Protein AF-A0A348XDG5-F1 (afdb_monomer_lite)

pLDDT: mean 75.63, std 16.65, range [28.52, 92.94]

Sequence (273 aa):
MKSRLNWQFLILSALAVLFVSCSKPAPQQQARMEKVEEFRNGLNVDQVKQLASSRVEAKMKVGPQFDEDARAAELIYDRYRLKMEDFPKAPKELEQLKDEFRAFLDLETEAKFPTAKLEDFRRKAVTAYPLFEVGSQITVKTRRGSVTGIVRAVEFDRIKVDAQLILFRDMLSPTDQDFDEQFIERRRQHFLDRQFNTPRSQFRSDLMARRVGGAFAKDFFVRVNNRWIRADRLQETIFKAELAKMRHKFDAEMRGKYRAEVTAQLREEGFID

Secondary structure (DSSP, 8-state):
-----------------------PPPHHHHHHHHHHHHHHTT--HHHHHHHHHHHHHHHHHHS----HHHHHHHHHHHHH---GGGS-SSPPPHHHHHHHHHHHHHHHHHHHS-GGGHHHHHHHHHHHS-SS-TT-EEEEEETTEEEEEEEEEE-SSEEEETTEEEEGGGB----TTS--HHHHHHHHHHHHIIIIIHHHHHHHHHHHHHHHHHHHTTTTEEEETTEEEEGGGHIIIIIHHHHHHHHHHHHHHHHHHHHHHHHHHHHHTTS--

Structure (mmCIF, N/CA/C/O backbone):
data_AF-A0A348XDG5-F1
#
_entry.id   AF-A0A348XDG5-F1
#
loop_
_atom_site.group_PDB
_atom_site.id
_atom_site.type_symbol
_atom_site.label_atom_id
_atom_site.label_alt_id
_atom_site.label_comp_id
_atom_site.label_asym_id
_atom_site.label_entity_id
_atom_site.label_seq_id
_atom_site.pdbx_PDB_ins_code
_atom_site.Cartn_x
_atom_site.Cartn_y
_atom_site.Cartn_z
_atom_site.occupancy
_atom_site.B_iso_or_equiv
_atom_site.auth_seq_id
_atom_site.auth_comp_id
_atom_site.auth_asym_id
_atom_site.auth_atom_id
_atom_site.pdbx_PDB_model_num
ATOM 1 N N . MET A 1 1 ? 32.116 67.012 -55.835 1.00 36.94 1 MET A N 1
ATOM 2 C CA . MET A 1 1 ? 33.349 67.072 -55.020 1.00 36.94 1 MET A CA 1
ATOM 3 C C . MET A 1 1 ? 34.053 65.725 -55.094 1.00 36.94 1 MET A C 1
ATOM 5 O O . MET A 1 1 ? 33.429 64.740 -54.744 1.00 36.94 1 MET A O 1
ATOM 9 N N . LYS A 1 2 ? 35.315 65.752 -55.563 1.00 39.97 2 LYS A N 1
ATOM 10 C CA . LYS A 1 2 ? 36.422 64.774 -55.413 1.00 39.97 2 LYS A CA 1
ATOM 11 C C . LYS A 1 2 ? 36.168 63.335 -55.931 1.00 39.97 2 LYS A C 1
ATOM 13 O O . LYS A 1 2 ? 35.422 62.596 -55.315 1.00 39.97 2 LYS A O 1
ATOM 18 N N . SER A 1 3 ? 36.631 62.936 -57.132 1.00 36.66 3 SER A N 1
ATOM 19 C CA . SER A 1 3 ? 38.032 62.657 -57.577 1.00 36.66 3 SER A CA 1
ATOM 20 C C . SER A 1 3 ? 38.626 61.433 -56.859 1.00 36.66 3 SER A C 1
ATOM 22 O O . SER A 1 3 ? 38.581 61.438 -55.638 1.00 36.66 3 SER A O 1
ATOM 24 N N . ARG A 1 4 ? 39.272 60.409 -57.432 1.00 37.62 4 ARG A N 1
ATOM 25 C CA . ARG A 1 4 ? 39.882 60.042 -58.735 1.00 37.62 4 ARG A CA 1
ATOM 26 C C . ARG A 1 4 ? 40.112 58.513 -58.625 1.00 37.62 4 ARG A C 1
ATOM 28 O O . ARG A 1 4 ? 40.410 58.047 -57.535 1.00 37.62 4 ARG A O 1
ATOM 35 N N . LEU A 1 5 ? 39.793 57.672 -59.604 1.00 36.66 5 LEU A N 1
ATOM 36 C CA . LEU A 1 5 ? 40.569 57.332 -60.807 1.00 36.66 5 LEU A CA 1
ATOM 37 C C . LEU A 1 5 ? 42.048 56.942 -60.581 1.00 36.66 5 LEU A C 1
ATOM 39 O O . LEU A 1 5 ? 42.889 57.819 -60.423 1.00 36.66 5 LEU A O 1
ATOM 43 N N . ASN A 1 6 ? 42.287 55.633 -60.745 1.00 38.78 6 ASN A N 1
ATOM 44 C CA . ASN A 1 6 ? 43.313 54.974 -61.569 1.00 38.78 6 ASN A CA 1
ATOM 45 C C . ASN A 1 6 ? 44.818 55.129 -61.284 1.00 38.78 6 ASN A C 1
ATOM 47 O O . ASN A 1 6 ? 45.287 56.138 -60.771 1.00 38.78 6 ASN A O 1
ATOM 51 N N . TRP A 1 7 ? 45.520 54.141 -61.870 1.00 28.52 7 TRP A N 1
ATOM 52 C CA . TRP A 1 7 ? 46.956 54.024 -62.169 1.00 28.52 7 TRP A CA 1
ATOM 53 C C . TRP A 1 7 ? 47.727 53.357 -61.013 1.00 28.52 7 TRP A C 1
ATOM 55 O O . TRP A 1 7 ? 47.762 53.896 -59.921 1.00 28.52 7 TRP A O 1
ATOM 65 N N . GLN A 1 8 ? 48.357 52.181 -61.131 1.00 38.47 8 GLN A N 1
ATOM 66 C CA . GLN A 1 8 ? 48.946 51.441 -62.263 1.00 38.47 8 GLN A CA 1
ATOM 67 C C . GLN A 1 8 ? 48.976 49.945 -61.853 1.00 38.47 8 GLN A C 1
ATOM 69 O O . GLN A 1 8 ? 49.336 49.639 -60.724 1.00 38.47 8 GLN A O 1
ATOM 74 N N . PHE A 1 9 ? 48.435 48.976 -62.596 1.00 36.62 9 PHE A N 1
ATOM 75 C CA . PHE A 1 9 ? 49.003 48.366 -63.807 1.00 36.62 9 PHE A CA 1
ATOM 76 C C . PHE A 1 9 ? 50.507 48.101 -63.738 1.00 36.62 9 PHE A C 1
ATOM 78 O O . PHE A 1 9 ? 51.293 49.020 -63.920 1.00 36.62 9 PHE A O 1
ATOM 85 N N . LEU A 1 10 ? 50.852 46.828 -63.537 1.00 36.12 10 LEU A N 1
ATOM 86 C CA . LEU A 1 10 ? 52.043 46.089 -63.989 1.00 36.12 10 LEU A CA 1
ATOM 87 C C . LEU A 1 10 ? 51.979 44.784 -63.176 1.00 36.12 10 LEU A C 1
ATOM 89 O O . LEU A 1 10 ? 52.052 44.826 -61.959 1.00 36.12 10 LEU A O 1
ATOM 93 N N . ILE A 1 11 ? 51.743 43.593 -63.718 1.00 39.12 11 ILE A N 1
ATOM 94 C CA . ILE A 1 11 ? 52.347 42.948 -64.887 1.00 39.12 11 ILE A CA 1
ATOM 95 C C . ILE A 1 11 ? 51.316 41.894 -65.346 1.00 39.12 11 ILE A C 1
ATOM 97 O O . ILE A 1 11 ? 50.892 41.050 -64.564 1.00 39.12 11 ILE A O 1
ATOM 101 N N . LEU A 1 12 ? 50.691 42.086 -66.508 1.00 32.56 12 LEU A N 1
ATOM 102 C CA . LEU A 1 12 ? 51.068 41.414 -67.758 1.00 32.56 12 LEU A CA 1
ATOM 103 C C . LEU A 1 12 ? 50.889 39.889 -67.715 1.00 32.56 12 LEU A C 1
ATOM 105 O O . LEU A 1 12 ? 51.773 39.113 -67.372 1.00 32.56 12 LEU A O 1
ATOM 109 N N . SER A 1 13 ? 49.711 39.502 -68.189 1.00 34.47 13 SER A N 1
ATOM 110 C CA . SER A 1 13 ? 49.519 38.408 -69.132 1.00 34.47 13 SER A CA 1
ATOM 111 C C . SER A 1 13 ? 50.644 38.285 -70.175 1.00 34.47 13 SER A C 1
ATOM 113 O O . SER A 1 13 ? 50.864 39.209 -70.956 1.00 34.47 13 SER A O 1
ATOM 115 N N . ALA A 1 14 ? 51.253 37.104 -70.249 1.00 32.09 14 ALA A N 1
ATOM 116 C CA . ALA A 1 14 ? 51.825 36.481 -71.449 1.00 32.09 14 ALA A CA 1
ATOM 117 C C . ALA A 1 14 ? 51.878 34.970 -71.133 1.00 32.09 14 ALA A C 1
ATOM 119 O O . ALA A 1 14 ? 52.595 34.560 -70.233 1.00 32.09 14 ALA A O 1
ATOM 120 N N . LEU A 1 15 ? 50.945 34.125 -71.572 1.00 35.19 15 LEU A N 1
ATOM 121 C CA . LEU A 1 15 ? 50.771 33.598 -72.929 1.00 35.19 15 LEU A CA 1
ATOM 122 C C . LEU A 1 15 ? 52.052 32.944 -73.479 1.00 35.19 15 LEU A C 1
ATOM 124 O O . LEU A 1 15 ? 52.769 33.556 -74.257 1.00 35.19 15 LEU A O 1
ATOM 128 N N . ALA A 1 16 ? 52.305 31.697 -73.067 1.00 31.09 16 ALA A N 1
ATOM 129 C CA . ALA A 1 16 ? 52.914 30.623 -73.868 1.00 31.09 16 ALA A CA 1
ATOM 130 C C . ALA A 1 16 ? 52.878 29.316 -73.038 1.00 31.09 16 ALA A C 1
ATOM 132 O O . ALA A 1 16 ? 53.454 29.262 -71.962 1.00 31.09 16 ALA A O 1
ATOM 133 N N . VAL A 1 17 ? 52.010 28.354 -73.375 1.00 34.88 17 VAL A N 1
ATOM 134 C CA . VAL A 1 17 ? 52.338 27.132 -74.147 1.00 34.88 17 VAL A CA 1
ATOM 135 C C . VAL A 1 17 ? 52.863 25.987 -73.257 1.00 34.88 17 VAL A C 1
ATOM 137 O O . VAL A 1 17 ? 53.808 26.162 -72.503 1.00 34.88 17 VAL A O 1
ATOM 140 N N . LEU A 1 18 ? 52.248 24.807 -73.445 1.00 32.62 18 LEU A N 1
ATOM 141 C CA . LEU A 1 18 ? 52.559 23.474 -72.891 1.00 32.62 18 LEU A CA 1
ATOM 142 C C . LEU A 1 18 ? 52.124 23.218 -71.438 1.00 32.62 18 LEU A C 1
ATOM 144 O O . LEU A 1 18 ? 52.806 23.586 -70.496 1.00 32.62 18 LEU A O 1
ATOM 148 N N . PHE A 1 19 ? 51.010 22.505 -71.257 1.00 32.53 19 PHE A N 1
ATOM 149 C CA . PHE A 1 19 ? 51.038 21.098 -70.829 1.00 32.53 19 PHE A CA 1
ATOM 150 C C . PHE A 1 19 ? 49.602 20.561 -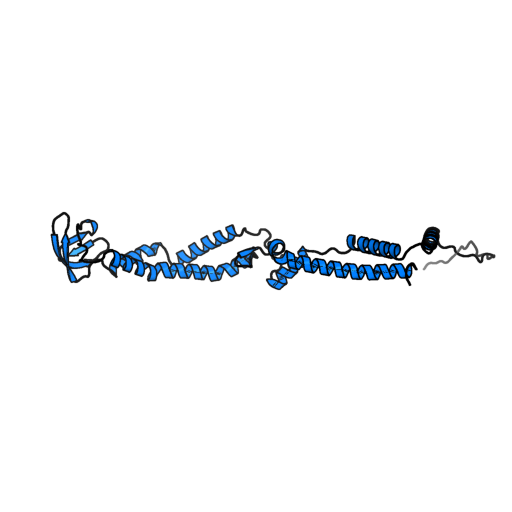70.734 1.00 32.53 19 PHE A C 1
ATOM 152 O O . PHE A 1 19 ? 48.860 20.824 -69.792 1.00 32.53 19 PHE A O 1
ATOM 159 N N . VAL A 1 20 ? 49.232 19.736 -71.715 1.00 46.47 20 VAL A N 1
ATOM 160 C CA . VAL A 1 20 ? 48.376 18.581 -71.447 1.00 46.47 20 VAL A CA 1
ATOM 161 C C . VAL A 1 20 ? 49.156 17.715 -70.462 1.00 46.47 20 VAL A C 1
ATOM 163 O O . VAL A 1 20 ? 50.183 17.144 -70.820 1.00 46.47 20 VAL A O 1
ATOM 166 N N . SER A 1 21 ? 48.723 17.646 -69.210 1.00 30.70 21 SER A N 1
ATOM 167 C CA . SER A 1 21 ? 49.098 16.545 -68.325 1.00 30.70 21 SER A CA 1
ATOM 168 C C . SER A 1 21 ? 48.167 16.476 -67.133 1.00 30.70 21 SER A C 1
ATOM 170 O O . SER A 1 21 ? 48.162 17.356 -66.279 1.00 30.70 21 SER A O 1
ATOM 172 N N . CYS A 1 22 ? 47.395 15.392 -67.114 1.00 39.81 22 CYS A N 1
ATOM 173 C CA . CYS A 1 22 ? 47.059 14.595 -65.943 1.00 39.81 22 CYS A CA 1
ATOM 174 C C . CYS A 1 22 ? 47.335 15.281 -64.597 1.00 39.81 22 CYS A C 1
ATOM 176 O O . CYS A 1 22 ? 48.416 15.126 -64.023 1.00 39.81 22 CYS A O 1
ATOM 178 N N . SER A 1 23 ? 46.337 15.982 -64.055 1.00 40.31 23 SER A N 1
ATOM 179 C CA . SER A 1 23 ? 46.314 16.315 -62.633 1.00 40.31 23 SER A CA 1
ATOM 180 C C . SER A 1 23 ? 46.144 15.010 -61.853 1.00 40.31 23 SER A C 1
ATOM 182 O O . SER A 1 23 ? 45.030 14.529 -61.641 1.00 40.31 23 SER A O 1
ATOM 184 N N . LYS A 1 24 ? 47.281 14.400 -61.506 1.00 47.66 24 LYS A N 1
ATOM 185 C CA . LYS A 1 24 ? 47.380 13.260 -60.595 1.00 47.66 24 LYS A CA 1
ATOM 186 C C . LYS A 1 24 ? 46.579 13.577 -59.321 1.00 47.66 24 LYS A C 1
ATOM 188 O O . LYS A 1 24 ? 46.770 14.665 -58.772 1.00 47.66 24 LYS A O 1
ATOM 193 N N . PRO A 1 25 ? 45.698 12.677 -58.846 1.00 41.78 25 PRO A N 1
ATOM 194 C CA . PRO A 1 25 ? 45.054 12.851 -57.552 1.00 41.78 25 PRO A CA 1
ATOM 195 C C . PRO A 1 25 ? 46.109 13.035 -56.457 1.00 41.78 25 PRO A C 1
ATOM 197 O O . PRO A 1 25 ? 47.205 12.482 -56.543 1.00 41.78 25 PRO A O 1
ATOM 200 N N . ALA A 1 26 ? 45.786 13.836 -55.440 1.00 41.00 26 ALA A N 1
ATOM 201 C CA . ALA A 1 26 ? 46.676 14.134 -54.322 1.00 41.00 26 ALA A CA 1
ATOM 202 C C . ALA A 1 26 ? 47.298 12.842 -53.741 1.00 41.00 26 ALA A C 1
ATOM 204 O O . ALA A 1 26 ? 46.620 11.813 -53.704 1.00 41.00 26 ALA A O 1
ATOM 205 N N . PRO A 1 27 ? 48.542 12.862 -53.226 1.00 52.19 27 PRO A N 1
ATOM 206 C CA . PRO A 1 27 ? 49.251 11.655 -52.779 1.00 52.19 27 PRO A CA 1
ATOM 207 C C . PRO A 1 27 ? 48.500 10.846 -51.701 1.00 52.19 27 PRO A C 1
ATOM 209 O O . PRO A 1 27 ? 48.674 9.636 -51.614 1.00 52.19 27 PRO A O 1
ATOM 212 N N . GLN A 1 28 ? 47.589 11.464 -50.935 1.00 51.94 28 GLN A N 1
ATOM 213 C CA . GLN A 1 28 ? 46.677 10.753 -50.021 1.00 51.94 28 GLN A CA 1
ATOM 214 C C . GLN A 1 28 ? 45.525 10.005 -50.717 1.00 51.94 28 GLN A C 1
ATOM 216 O O . GLN A 1 28 ? 45.043 9.010 -50.182 1.00 51.94 28 GLN A O 1
ATOM 221 N N . GLN A 1 29 ? 45.066 10.463 -51.883 1.00 48.56 29 GLN A N 1
ATOM 222 C CA . GLN A 1 29 ? 44.065 9.775 -52.703 1.00 48.56 29 GLN A CA 1
ATOM 223 C C . GLN A 1 29 ? 44.706 8.686 -53.570 1.00 48.56 29 GLN A C 1
ATOM 225 O O . GLN A 1 29 ? 44.132 7.611 -53.676 1.00 48.56 29 GLN A O 1
ATOM 230 N N . GLN A 1 30 ? 45.912 8.903 -54.107 1.00 46.00 30 GLN A N 1
ATOM 231 C CA . GLN A 1 30 ? 46.653 7.860 -54.835 1.00 46.00 30 GLN A CA 1
ATOM 232 C C . GLN A 1 30 ? 47.100 6.713 -53.921 1.00 46.00 30 GLN A C 1
ATOM 234 O O . GLN A 1 30 ? 46.852 5.564 -54.255 1.00 46.00 30 GLN A O 1
ATOM 239 N N . ALA A 1 31 ? 47.606 6.998 -52.715 1.00 50.81 31 ALA A N 1
ATOM 240 C CA . ALA A 1 31 ? 47.932 5.954 -51.737 1.00 50.81 31 ALA A CA 1
ATOM 241 C C . ALA A 1 31 ? 46.690 5.217 -51.187 1.00 50.81 31 ALA A C 1
ATOM 243 O O . ALA A 1 31 ? 46.793 4.083 -50.719 1.00 50.81 31 ALA A O 1
ATOM 244 N N . ARG A 1 32 ? 45.507 5.852 -51.221 1.00 50.47 32 ARG A N 1
ATOM 245 C CA . ARG A 1 32 ? 44.223 5.183 -50.950 1.00 50.47 32 ARG A CA 1
ATOM 246 C C . ARG A 1 32 ? 43.814 4.280 -52.111 1.00 50.47 32 ARG A C 1
ATOM 248 O O . ARG A 1 32 ? 43.391 3.167 -51.851 1.00 50.47 32 ARG A O 1
ATOM 255 N N . MET A 1 33 ? 43.974 4.732 -53.353 1.00 49.25 33 MET A N 1
ATOM 256 C CA . MET A 1 33 ? 43.643 3.964 -54.559 1.00 49.25 33 MET A CA 1
ATOM 257 C C . MET A 1 33 ? 44.585 2.763 -54.763 1.00 49.25 33 MET A C 1
ATOM 259 O O . MET A 1 33 ? 44.100 1.675 -55.037 1.00 49.25 33 MET A O 1
ATOM 263 N N . GLU A 1 34 ? 45.896 2.905 -54.532 1.00 47.09 34 GLU A N 1
ATOM 264 C CA . GLU A 1 34 ? 46.863 1.790 -54.616 1.00 47.09 34 GLU A CA 1
ATOM 265 C C . GLU A 1 34 ? 46.622 0.728 -53.532 1.00 47.09 34 GLU A C 1
ATOM 267 O O . GLU A 1 34 ? 46.630 -0.465 -53.824 1.00 47.09 34 GLU A O 1
ATOM 272 N N . LYS A 1 35 ? 46.296 1.135 -52.294 1.00 51.28 35 LYS A N 1
ATOM 273 C CA . LYS A 1 35 ? 45.863 0.183 -51.252 1.00 51.28 35 LYS A CA 1
ATOM 274 C C . LYS A 1 35 ? 44.535 -0.501 -51.586 1.00 51.28 35 LYS A C 1
ATOM 276 O O . LYS A 1 35 ? 44.308 -1.620 -51.142 1.00 51.28 35 LYS A O 1
ATOM 281 N N . VAL A 1 36 ? 43.653 0.162 -52.333 1.00 50.31 36 VAL A N 1
ATOM 282 C CA . VAL A 1 36 ? 42.372 -0.401 -52.789 1.00 50.31 36 VAL A CA 1
ATOM 283 C C . VAL A 1 36 ? 42.590 -1.407 -53.926 1.00 50.31 36 VAL A C 1
ATOM 285 O O . VAL A 1 36 ? 41.947 -2.453 -53.924 1.00 50.31 36 VAL A O 1
ATOM 288 N N . GLU A 1 37 ? 43.535 -1.167 -54.839 1.00 45.53 37 GLU A N 1
ATOM 289 C CA . GLU A 1 37 ? 43.877 -2.107 -55.917 1.00 45.53 37 GLU A CA 1
ATOM 290 C C . GLU A 1 37 ? 44.632 -3.354 -55.421 1.00 45.53 37 GLU A C 1
ATOM 292 O O . GLU A 1 37 ? 44.336 -4.455 -55.887 1.00 45.53 37 GLU A O 1
ATOM 297 N N . GLU A 1 38 ? 45.511 -3.240 -54.416 1.00 48.25 38 GLU A N 1
ATOM 298 C CA . GLU A 1 38 ? 46.145 -4.410 -53.775 1.00 48.25 38 GLU A CA 1
ATOM 299 C C . GLU A 1 38 ? 45.141 -5.280 -52.993 1.00 48.25 38 GLU A C 1
ATOM 301 O O . GLU A 1 38 ? 45.265 -6.505 -52.964 1.00 48.25 38 GLU A O 1
ATOM 306 N N . PHE A 1 39 ? 44.100 -4.679 -52.404 1.00 50.38 39 PHE A N 1
ATOM 307 C CA . PHE A 1 39 ? 43.031 -5.415 -51.713 1.00 50.38 39 PHE A CA 1
ATOM 308 C C . PHE A 1 39 ? 42.025 -6.077 -52.678 1.00 50.38 39 PHE A C 1
ATOM 310 O O . PHE A 1 39 ? 41.329 -7.019 -52.288 1.00 50.38 39 PHE A O 1
ATOM 317 N N . ARG A 1 40 ? 41.951 -5.622 -53.937 1.00 48.84 40 ARG A N 1
ATOM 318 C CA . ARG A 1 40 ? 40.950 -6.046 -54.934 1.00 48.84 40 ARG A CA 1
ATOM 319 C C . ARG A 1 40 ? 41.137 -7.481 -55.435 1.00 48.84 40 ARG A C 1
ATOM 321 O O . ARG A 1 40 ? 40.163 -8.122 -55.814 1.00 48.84 40 ARG A O 1
ATOM 328 N N . ASN A 1 41 ? 42.363 -8.003 -55.402 1.00 51.50 41 ASN A N 1
ATOM 329 C CA . ASN A 1 41 ? 42.699 -9.308 -55.986 1.00 51.50 41 ASN A CA 1
ATOM 330 C C . ASN A 1 41 ? 42.855 -10.447 -54.962 1.00 51.50 41 ASN A C 1
ATOM 332 O O . ASN A 1 41 ? 43.255 -11.546 -55.342 1.00 51.50 41 ASN A O 1
ATOM 336 N N . GLY A 1 42 ? 42.551 -10.219 -53.679 1.00 53.41 42 GLY A N 1
ATOM 337 C CA . GLY A 1 42 ? 42.852 -11.207 -52.637 1.00 53.41 42 GLY A CA 1
ATOM 338 C C . GLY A 1 42 ? 41.879 -11.311 -51.469 1.00 53.41 42 GLY A C 1
ATOM 339 O O . GLY A 1 42 ? 42.061 -12.217 -50.654 1.00 53.41 42 GLY A O 1
ATOM 340 N N . LEU A 1 43 ? 40.863 -10.442 -51.351 1.00 58.75 43 LEU A N 1
ATOM 341 C CA . LEU A 1 43 ? 39.928 -10.564 -50.233 1.00 58.75 43 LEU A CA 1
ATOM 342 C C . LEU A 1 43 ? 38.855 -11.617 -50.490 1.00 58.75 43 LEU A C 1
ATOM 344 O O . LEU A 1 43 ? 37.978 -11.452 -51.334 1.00 58.75 43 LEU A O 1
ATOM 348 N N . ASN A 1 44 ? 38.891 -12.685 -49.696 1.00 73.38 44 ASN A N 1
ATOM 349 C CA . ASN A 1 44 ? 37.806 -13.658 -49.647 1.00 73.38 44 ASN A CA 1
ATOM 350 C C . ASN A 1 44 ? 36.527 -12.973 -49.116 1.00 73.38 44 ASN A C 1
ATOM 352 O O . ASN A 1 44 ? 36.589 -12.081 -48.266 1.00 73.38 44 ASN A O 1
ATOM 356 N N . VAL A 1 45 ? 35.354 -13.428 -49.563 1.00 75.94 45 VAL A N 1
ATOM 357 C CA . VAL A 1 45 ? 34.024 -13.003 -49.090 1.00 75.94 45 VAL A CA 1
ATOM 358 C C . VAL A 1 45 ? 33.955 -12.962 -47.559 1.00 75.94 45 VAL A C 1
ATOM 360 O O . VAL A 1 45 ? 33.334 -12.071 -46.980 1.00 75.94 45 VAL A O 1
ATOM 363 N N . ASP A 1 46 ? 34.629 -13.892 -46.884 1.00 81.00 46 ASP A N 1
ATOM 364 C CA . ASP A 1 46 ? 34.674 -13.935 -45.423 1.00 81.00 46 ASP A CA 1
ATOM 365 C C . ASP A 1 46 ? 35.455 -12.767 -44.801 1.00 81.00 46 ASP A C 1
ATOM 367 O O . ASP A 1 46 ? 35.053 -12.255 -43.757 1.00 81.00 46 ASP A O 1
ATOM 371 N N . GLN A 1 47 ? 36.502 -12.265 -45.458 1.00 82.50 47 GLN A N 1
ATOM 372 C CA . GLN A 1 47 ? 37.232 -11.073 -45.013 1.00 82.50 47 GLN A CA 1
ATOM 373 C C . GLN A 1 47 ? 36.401 -9.802 -45.221 1.00 82.50 47 GLN A C 1
ATOM 375 O O . GLN A 1 47 ? 36.374 -8.941 -44.343 1.00 82.50 47 GLN A O 1
ATOM 380 N N . VAL A 1 48 ? 35.645 -9.710 -46.323 1.00 82.25 48 VAL A N 1
ATOM 381 C CA . VAL A 1 48 ? 34.698 -8.602 -46.553 1.00 82.25 48 VAL A CA 1
ATOM 382 C C . VAL A 1 48 ? 33.578 -8.620 -45.508 1.00 82.25 48 VAL A C 1
ATOM 384 O O . VAL A 1 48 ? 33.233 -7.579 -44.948 1.00 82.25 48 VAL A O 1
ATOM 387 N N . LYS A 1 49 ? 33.056 -9.803 -45.154 1.00 84.00 49 LYS A N 1
ATOM 388 C CA . LYS A 1 49 ? 32.081 -9.963 -44.060 1.00 84.00 49 LYS A CA 1
ATOM 389 C C . LYS A 1 49 ? 32.655 -9.554 -42.701 1.00 84.00 49 LYS A C 1
ATOM 391 O O . LYS A 1 49 ? 31.955 -8.901 -41.924 1.00 84.00 49 LYS A O 1
ATOM 396 N N . GLN A 1 50 ? 33.904 -9.914 -42.403 1.00 87.94 50 GLN A N 1
ATOM 397 C CA . GLN A 1 50 ? 34.588 -9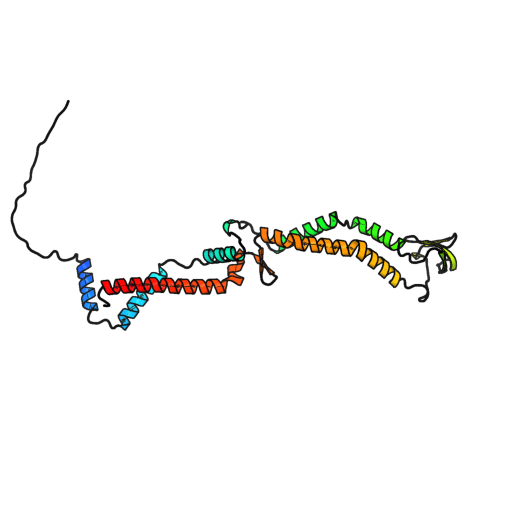.517 -41.164 1.00 87.94 50 GLN A CA 1
ATOM 398 C C . GLN A 1 50 ? 34.834 -8.003 -41.110 1.00 87.94 50 GLN A C 1
ATOM 400 O O . GLN A 1 50 ? 34.585 -7.369 -40.082 1.00 87.94 50 GLN A O 1
ATOM 405 N N . LEU A 1 51 ? 35.238 -7.394 -42.227 1.00 86.94 51 LEU A N 1
ATOM 406 C CA . LEU A 1 51 ? 35.396 -5.947 -42.347 1.00 86.94 51 LEU A CA 1
ATOM 407 C C . LEU A 1 51 ? 34.057 -5.221 -42.155 1.00 86.94 51 LEU A C 1
ATOM 409 O O . LEU A 1 51 ? 33.972 -4.292 -41.355 1.00 86.94 51 LEU A O 1
ATOM 413 N N . ALA A 1 52 ? 32.991 -5.670 -42.821 1.00 85.62 52 ALA A N 1
ATOM 414 C CA . ALA A 1 52 ? 31.659 -5.094 -42.660 1.00 85.62 52 ALA A CA 1
ATOM 415 C C . ALA A 1 52 ? 31.172 -5.207 -41.205 1.00 85.62 52 ALA A C 1
ATOM 417 O O . ALA A 1 52 ? 30.685 -4.232 -40.634 1.00 85.62 52 ALA A O 1
ATOM 418 N N . SER A 1 53 ? 31.362 -6.373 -40.580 1.00 88.88 53 SER A N 1
ATOM 419 C CA . SER A 1 53 ? 30.973 -6.616 -39.186 1.00 88.88 53 SER A CA 1
ATOM 420 C C . SER A 1 53 ? 31.746 -5.718 -38.219 1.00 88.88 53 SER A C 1
ATOM 422 O O . SER A 1 53 ? 31.129 -5.051 -37.393 1.00 88.88 53 SER A O 1
ATOM 424 N N . SER A 1 54 ? 33.068 -5.605 -38.374 1.00 91.50 54 SER A N 1
ATOM 425 C CA . SER A 1 54 ? 33.893 -4.724 -37.535 1.00 91.50 54 SER A CA 1
ATOM 426 C C . SER A 1 54 ? 33.541 -3.240 -37.703 1.00 91.50 54 SER A C 1
ATOM 428 O O . SER A 1 54 ? 33.473 -2.516 -36.709 1.00 91.50 54 SER A O 1
ATOM 430 N N . ARG A 1 55 ? 33.238 -2.774 -38.926 1.00 90.62 55 ARG A N 1
ATOM 431 C CA . ARG A 1 55 ? 32.780 -1.392 -39.173 1.00 90.62 55 ARG A CA 1
ATOM 432 C C . ARG A 1 55 ? 31.416 -1.117 -38.530 1.00 90.62 55 ARG A C 1
ATOM 434 O O . ARG A 1 55 ? 31.227 -0.056 -37.934 1.00 90.62 55 ARG A O 1
ATOM 441 N N . VAL A 1 56 ? 30.481 -2.068 -38.605 1.00 89.94 56 VAL A N 1
ATOM 442 C CA . VAL A 1 56 ? 29.175 -1.972 -37.928 1.00 89.94 56 VAL A CA 1
ATOM 443 C C . VAL A 1 56 ? 29.351 -1.943 -36.409 1.00 89.94 56 VAL A C 1
ATOM 445 O O . VAL A 1 56 ? 28.745 -1.107 -35.745 1.00 89.94 56 VAL A O 1
ATOM 448 N N . GLU A 1 57 ? 30.202 -2.800 -35.847 1.00 88.88 57 GLU A N 1
ATOM 449 C CA . GLU A 1 57 ? 30.502 -2.813 -34.410 1.00 88.88 57 GLU A CA 1
ATOM 450 C C . GLU A 1 57 ? 31.172 -1.517 -33.938 1.00 88.88 57 GLU A C 1
ATOM 452 O O . GLU A 1 57 ? 30.826 -0.995 -32.879 1.00 88.88 57 GLU A O 1
ATOM 457 N N . ALA A 1 58 ? 32.094 -0.959 -34.727 1.00 88.81 58 ALA A N 1
ATOM 458 C CA . ALA A 1 58 ? 32.719 0.325 -34.430 1.00 88.81 58 ALA A CA 1
ATOM 459 C C . ALA A 1 58 ? 31.685 1.462 -34.406 1.00 88.81 58 ALA A C 1
ATOM 461 O O . ALA A 1 58 ? 31.672 2.261 -33.470 1.00 88.81 58 ALA A O 1
ATOM 462 N N . LYS A 1 59 ? 30.764 1.495 -35.380 1.00 88.50 59 LYS A N 1
ATOM 463 C CA . LYS A 1 59 ? 29.652 2.458 -35.398 1.00 88.50 59 LYS A CA 1
ATOM 464 C C . LYS A 1 59 ? 28.694 2.261 -34.223 1.00 88.50 59 LYS A C 1
ATOM 466 O O . LYS A 1 59 ? 28.315 3.245 -33.605 1.00 88.50 59 LYS A O 1
ATOM 471 N N . MET A 1 60 ? 28.367 1.022 -33.850 1.00 88.25 60 MET A N 1
ATOM 472 C CA . MET A 1 60 ? 27.532 0.728 -32.674 1.00 88.25 60 MET A CA 1
ATOM 473 C C . MET A 1 60 ? 28.141 1.244 -31.362 1.00 88.25 60 MET A C 1
ATOM 475 O O . MET A 1 60 ? 27.399 1.607 -30.457 1.00 88.25 60 MET A O 1
ATOM 479 N N . LYS A 1 61 ? 29.475 1.287 -31.245 1.00 86.69 61 LYS A N 1
ATOM 480 C CA . LYS A 1 61 ? 30.159 1.810 -30.048 1.00 86.69 61 LYS A CA 1
ATOM 481 C C . LYS A 1 61 ? 30.106 3.335 -29.934 1.00 86.69 61 LYS A C 1
ATOM 483 O O . LYS A 1 61 ? 30.058 3.848 -28.822 1.00 86.69 61 LYS A O 1
ATOM 488 N N . VAL A 1 62 ? 30.163 4.040 -31.065 1.00 86.12 62 VAL A N 1
ATOM 489 C CA . VAL A 1 62 ? 30.213 5.517 -31.125 1.00 86.12 62 VAL A CA 1
ATOM 490 C C . VAL A 1 62 ? 28.824 6.130 -31.353 1.00 86.12 62 VAL A C 1
ATOM 492 O O . VAL A 1 62 ? 28.612 7.314 -31.109 1.00 86.12 62 VAL A O 1
ATOM 495 N N . GLY A 1 63 ? 27.877 5.326 -31.830 1.00 83.69 63 GLY A N 1
ATOM 496 C CA . GLY A 1 63 ? 26.503 5.710 -32.108 1.00 83.69 63 GLY A CA 1
ATOM 497 C C . GLY A 1 63 ? 25.675 6.056 -30.866 1.00 83.69 63 GLY A C 1
ATOM 498 O O . GLY A 1 63 ? 26.150 5.937 -29.734 1.00 83.69 63 GLY A O 1
ATOM 499 N N . PRO A 1 64 ? 24.411 6.473 -31.067 1.00 87.69 64 PRO A N 1
ATOM 500 C CA . PRO A 1 64 ? 23.506 6.775 -29.973 1.00 87.69 64 PRO A CA 1
ATOM 501 C C . PRO A 1 64 ? 23.291 5.531 -29.108 1.00 87.69 64 PRO A C 1
ATOM 503 O O . PRO A 1 64 ? 23.031 4.436 -29.613 1.00 87.69 64 PRO A O 1
ATOM 506 N N . GLN A 1 65 ? 23.406 5.720 -27.797 1.00 89.19 65 GLN A N 1
ATOM 507 C CA . GLN A 1 65 ? 23.205 4.672 -26.806 1.00 89.19 65 GLN A CA 1
ATOM 508 C C . GLN A 1 65 ? 21.744 4.629 -26.357 1.00 89.19 65 GLN A C 1
ATOM 510 O O . GLN A 1 65 ? 21.017 5.619 -26.441 1.00 89.19 65 GLN A O 1
ATOM 515 N N . PHE A 1 66 ? 21.310 3.460 -25.891 1.00 89.19 66 PHE A N 1
ATOM 516 C CA . PHE A 1 66 ? 19.982 3.296 -25.318 1.00 89.19 66 PHE A CA 1
ATOM 517 C C . PHE A 1 66 ? 19.920 3.998 -23.957 1.00 89.19 66 PHE A C 1
ATOM 519 O O . PHE A 1 66 ? 20.593 3.580 -23.017 1.00 89.19 66 PHE A O 1
ATOM 526 N N . ASP A 1 67 ? 19.112 5.051 -23.868 1.00 90.75 67 ASP A N 1
ATOM 527 C CA . ASP A 1 67 ? 18.857 5.769 -22.621 1.00 90.75 67 ASP A CA 1
ATOM 528 C C . ASP A 1 67 ? 17.842 4.986 -21.771 1.00 90.75 67 ASP A C 1
ATOM 530 O O . ASP A 1 67 ? 16.631 5.029 -22.013 1.00 90.75 67 ASP A O 1
ATOM 534 N N . GLU A 1 68 ? 18.351 4.192 -20.824 1.00 87.44 68 GLU A N 1
ATOM 535 C CA . GLU A 1 68 ? 17.520 3.351 -19.955 1.00 87.44 68 GLU A CA 1
ATOM 536 C C . GLU A 1 68 ? 16.592 4.186 -19.064 1.00 87.44 68 GLU A C 1
ATOM 538 O O . GLU A 1 68 ? 15.440 3.794 -18.866 1.00 87.44 68 GLU A O 1
ATOM 543 N N . ASP A 1 69 ? 17.050 5.348 -18.598 1.00 84.62 69 ASP A N 1
ATOM 544 C CA . ASP A 1 69 ? 16.317 6.189 -17.653 1.00 84.62 69 ASP A CA 1
ATOM 545 C C . ASP A 1 69 ? 15.190 6.950 -18.355 1.00 84.62 69 ASP A C 1
ATOM 547 O O . ASP A 1 69 ? 14.059 6.977 -17.861 1.00 84.62 69 ASP A O 1
ATOM 551 N N . ALA A 1 70 ? 15.440 7.487 -19.554 1.00 88.12 70 ALA A N 1
ATOM 552 C CA . ALA A 1 70 ? 14.393 8.107 -20.365 1.00 88.12 70 ALA A CA 1
ATOM 553 C C . ALA A 1 70 ? 13.293 7.098 -20.736 1.00 88.12 70 ALA A C 1
ATOM 555 O O . ALA A 1 70 ? 12.102 7.399 -20.639 1.00 88.12 70 ALA A O 1
ATOM 556 N N . ARG A 1 71 ? 13.669 5.864 -21.097 1.00 89.62 71 ARG A N 1
ATOM 557 C CA . ARG A 1 71 ? 12.699 4.800 -21.408 1.00 89.62 71 ARG A CA 1
ATOM 558 C C . ARG A 1 71 ? 11.951 4.314 -20.175 1.00 89.62 71 ARG A C 1
ATOM 560 O O . ARG A 1 71 ? 10.763 4.012 -20.264 1.00 89.62 71 ARG A O 1
ATOM 567 N N . ALA A 1 72 ? 12.611 4.251 -19.022 1.00 87.00 72 ALA A N 1
ATOM 568 C CA . ALA A 1 72 ? 11.942 3.953 -17.764 1.00 87.00 72 ALA A CA 1
ATOM 569 C C . ALA A 1 72 ? 10.931 5.052 -17.399 1.00 87.00 72 ALA A C 1
ATOM 571 O O . ALA A 1 72 ? 9.808 4.736 -17.004 1.00 87.00 72 ALA A O 1
ATOM 572 N N . ALA A 1 73 ? 11.286 6.325 -17.590 1.00 85.25 73 ALA A N 1
ATOM 573 C CA . ALA A 1 73 ? 10.391 7.459 -17.376 1.00 85.25 73 ALA A CA 1
ATOM 574 C C . ALA A 1 73 ? 9.151 7.404 -18.286 1.00 85.25 73 ALA A C 1
ATOM 576 O O . ALA A 1 73 ? 8.035 7.592 -17.798 1.00 85.25 73 ALA A O 1
ATOM 577 N N . GLU A 1 74 ? 9.322 7.081 -19.573 1.00 87.62 74 GLU A N 1
ATOM 578 C CA . GLU A 1 74 ? 8.208 6.857 -20.508 1.00 87.62 74 GLU A CA 1
ATOM 579 C C . GLU A 1 74 ? 7.270 5.745 -20.011 1.00 87.62 74 GLU A C 1
ATOM 581 O O . GLU A 1 74 ? 6.064 5.958 -19.905 1.00 87.62 74 GLU A O 1
ATOM 586 N N . LEU A 1 75 ? 7.811 4.587 -19.608 1.00 88.44 75 LEU A N 1
ATOM 587 C CA . LEU A 1 75 ? 7.006 3.478 -19.077 1.00 88.44 75 LEU A CA 1
ATOM 588 C C . LEU A 1 75 ? 6.235 3.857 -17.804 1.00 88.44 75 LEU A C 1
ATOM 590 O O . LEU A 1 75 ? 5.084 3.446 -17.618 1.00 88.44 75 LEU A O 1
ATOM 594 N N . ILE A 1 76 ? 6.861 4.628 -16.912 1.00 87.00 76 ILE A N 1
ATOM 595 C CA . ILE A 1 76 ? 6.226 5.124 -15.685 1.00 87.00 76 ILE A CA 1
ATOM 596 C C . ILE A 1 76 ? 5.067 6.055 -16.034 1.00 87.00 76 ILE A C 1
ATOM 598 O O . ILE A 1 76 ? 3.973 5.910 -15.477 1.00 87.00 76 ILE A O 1
ATOM 602 N N . TYR A 1 77 ? 5.281 6.972 -16.973 1.00 85.50 77 TYR A N 1
ATOM 603 C CA . TYR A 1 77 ? 4.244 7.880 -17.435 1.00 85.50 77 TYR A CA 1
ATOM 604 C C . TYR A 1 77 ? 3.093 7.132 -18.116 1.00 85.50 77 TYR A C 1
ATOM 606 O O . TYR A 1 77 ? 1.930 7.360 -17.781 1.00 85.50 77 TYR A O 1
ATOM 614 N N . ASP A 1 78 ? 3.381 6.198 -19.015 1.00 87.38 78 ASP A N 1
ATOM 615 C CA . ASP A 1 78 ? 2.353 5.461 -19.750 1.00 87.38 78 ASP A CA 1
ATOM 616 C C . ASP A 1 78 ? 1.480 4.613 -18.825 1.00 87.38 78 ASP A C 1
ATOM 618 O O . ASP A 1 78 ? 0.257 4.555 -18.991 1.00 87.38 78 ASP A O 1
ATOM 622 N N . ARG A 1 79 ? 2.093 3.990 -17.811 1.00 87.06 79 ARG A N 1
ATOM 623 C CA . ARG A 1 79 ? 1.396 3.079 -16.900 1.00 87.06 79 ARG A CA 1
ATOM 624 C C . ARG A 1 79 ? 0.716 3.781 -15.730 1.00 87.06 79 ARG A C 1
ATOM 626 O O . ARG A 1 79 ? -0.368 3.363 -15.327 1.00 87.06 79 ARG A O 1
ATOM 633 N N . TYR A 1 80 ? 1.346 4.810 -15.169 1.00 84.00 80 TYR A N 1
ATOM 634 C CA . TYR A 1 80 ? 0.908 5.444 -13.920 1.00 84.00 80 TYR A CA 1
ATOM 635 C C . TYR A 1 80 ? 0.550 6.923 -14.067 1.00 84.00 80 TYR A C 1
ATOM 637 O O . TYR A 1 80 ? 0.053 7.512 -13.111 1.00 84.00 80 TYR A O 1
ATOM 645 N N . ARG A 1 81 ? 0.761 7.521 -15.248 1.00 86.19 81 ARG A N 1
ATOM 646 C CA . ARG A 1 81 ? 0.531 8.952 -15.526 1.00 86.19 81 ARG A CA 1
ATOM 647 C C . ARG A 1 81 ? 1.326 9.881 -14.606 1.00 86.19 81 ARG A C 1
ATOM 649 O O . ARG A 1 81 ? 0.897 10.996 -14.326 1.00 86.19 81 ARG A O 1
ATOM 656 N N . LEU A 1 82 ? 2.494 9.423 -14.159 1.00 83.62 82 LEU A N 1
ATOM 657 C CA . LEU A 1 82 ? 3.409 10.180 -13.311 1.00 83.62 82 LEU A CA 1
ATOM 658 C C . LEU A 1 82 ? 4.519 10.783 -14.169 1.00 83.62 82 LEU A C 1
ATOM 660 O O . LEU A 1 82 ? 5.135 10.080 -14.967 1.00 83.62 82 LEU A O 1
ATOM 664 N N . LYS A 1 83 ? 4.773 12.081 -14.004 1.00 83.00 83 LYS A N 1
ATOM 665 C CA . LYS A 1 83 ? 5.891 12.770 -14.652 1.00 83.00 83 LYS A CA 1
ATOM 666 C C . LYS A 1 83 ? 7.087 12.783 -13.709 1.00 83.00 83 LYS A C 1
ATOM 668 O O . LYS A 1 83 ? 6.940 13.179 -12.558 1.00 83.00 83 LYS A O 1
ATOM 673 N N . MET A 1 84 ? 8.259 12.381 -14.201 1.00 75.94 84 MET A N 1
ATOM 674 C CA . MET A 1 84 ? 9.483 12.320 -13.388 1.00 75.94 84 MET A CA 1
ATOM 675 C C . MET A 1 84 ? 9.960 13.701 -12.913 1.00 75.94 84 MET A C 1
ATOM 677 O O . MET A 1 84 ? 10.542 13.810 -11.841 1.00 75.94 84 MET A O 1
ATOM 681 N N . GLU A 1 85 ? 9.674 14.761 -13.673 1.00 78.38 85 GLU A N 1
ATOM 682 C CA . GLU A 1 85 ? 10.033 16.151 -13.334 1.00 78.38 85 GLU A CA 1
ATOM 683 C C . GLU A 1 85 ? 9.365 16.647 -12.044 1.00 78.38 85 GLU A C 1
ATOM 685 O O . GLU A 1 85 ? 9.925 17.475 -11.327 1.00 78.38 85 GLU A O 1
ATOM 690 N N . ASP A 1 86 ? 8.187 16.105 -11.733 1.00 79.81 86 ASP A N 1
ATOM 691 C CA . ASP A 1 86 ? 7.388 16.489 -10.573 1.00 79.81 86 ASP A CA 1
ATOM 692 C C . ASP A 1 86 ? 7.786 15.708 -9.306 1.00 79.81 86 ASP A C 1
ATOM 694 O O . ASP A 1 86 ? 7.162 15.870 -8.253 1.00 79.81 86 ASP A O 1
ATOM 698 N N . PHE A 1 87 ? 8.807 14.843 -9.383 1.00 79.25 87 PHE A N 1
ATOM 699 C CA . PHE A 1 87 ? 9.208 14.026 -8.243 1.00 79.25 87 PHE A CA 1
ATOM 700 C C . PHE A 1 87 ? 9.769 14.899 -7.116 1.00 79.25 87 PHE A C 1
ATOM 702 O O . PHE A 1 87 ? 10.554 15.825 -7.352 1.00 79.25 87 PHE A O 1
ATOM 709 N N . PRO A 1 88 ? 9.424 14.589 -5.854 1.00 75.06 88 PRO A N 1
ATOM 710 C CA . PRO A 1 88 ? 9.972 15.307 -4.721 1.00 75.06 88 PRO A CA 1
ATOM 711 C C . PRO A 1 88 ? 11.493 15.132 -4.677 1.00 75.06 88 PRO A C 1
ATOM 713 O O . PRO A 1 88 ? 12.008 14.015 -4.661 1.00 75.06 88 PRO A O 1
ATOM 716 N N . LYS A 1 89 ? 12.218 16.254 -4.596 1.00 71.94 89 LYS A N 1
ATOM 717 C CA . LYS A 1 89 ? 13.690 16.272 -4.500 1.00 71.94 89 LYS A CA 1
ATOM 718 C C . LYS A 1 89 ? 14.214 15.539 -3.259 1.00 71.94 89 LYS A C 1
ATOM 720 O O . LYS A 1 89 ? 15.300 14.975 -3.294 1.00 71.94 89 LYS A O 1
ATOM 725 N N . ALA A 1 90 ? 13.445 15.563 -2.171 1.00 72.56 90 ALA A N 1
ATOM 726 C CA . ALA A 1 90 ? 13.725 14.844 -0.934 1.00 72.56 90 ALA A CA 1
ATOM 727 C C . ALA A 1 90 ? 12.573 13.862 -0.668 1.00 72.56 90 ALA A C 1
ATOM 729 O O . ALA A 1 90 ? 11.637 14.199 0.061 1.00 72.56 90 ALA A O 1
ATOM 730 N N . PRO A 1 91 ? 12.580 12.681 -1.311 1.00 70.00 91 PRO A N 1
ATOM 731 C CA . PRO A 1 91 ? 11.510 11.713 -1.143 1.00 70.00 91 PRO A CA 1
ATOM 732 C C . PRO A 1 91 ? 11.534 11.167 0.284 1.00 70.00 91 PRO A C 1
ATOM 734 O O . PRO A 1 91 ? 12.573 10.699 0.757 1.00 70.00 91 PRO A O 1
ATOM 737 N N . LYS A 1 92 ? 10.381 11.187 0.954 1.00 78.62 92 LYS A N 1
ATOM 738 C CA . LYS A 1 92 ? 10.240 10.559 2.268 1.00 78.62 92 LYS A CA 1
ATOM 739 C C . LYS A 1 92 ? 10.405 9.051 2.155 1.00 78.62 92 LYS A C 1
ATOM 741 O O . LYS A 1 92 ? 10.057 8.428 1.144 1.00 78.62 92 LYS A O 1
ATOM 746 N N . GLU A 1 93 ? 10.924 8.447 3.214 1.00 81.50 93 GLU A N 1
ATOM 747 C CA . GLU A 1 93 ? 10.944 6.995 3.299 1.00 81.50 93 GLU A CA 1
ATOM 748 C C . GLU A 1 93 ? 9.529 6.449 3.495 1.00 81.50 93 GLU A C 1
ATOM 750 O O . GLU A 1 93 ? 8.664 7.088 4.100 1.00 81.50 93 GLU A O 1
ATOM 755 N N . LEU A 1 94 ? 9.293 5.230 3.002 1.00 80.56 94 LEU A N 1
ATOM 756 C CA . LEU A 1 94 ? 7.985 4.586 3.111 1.00 80.56 94 LEU A CA 1
ATOM 757 C C . LEU A 1 94 ? 7.524 4.483 4.574 1.00 80.56 94 LEU A C 1
ATOM 759 O O . LEU A 1 94 ? 6.336 4.631 4.850 1.00 80.56 94 LEU A O 1
ATOM 763 N N . GLU A 1 95 ? 8.448 4.225 5.502 1.00 82.88 95 GLU A N 1
ATOM 764 C CA . GLU A 1 95 ? 8.118 4.082 6.922 1.00 82.88 95 GLU A CA 1
ATOM 765 C C . GLU A 1 95 ? 7.764 5.426 7.566 1.00 82.88 95 GLU A C 1
ATOM 767 O O . GLU A 1 95 ? 6.750 5.517 8.250 1.00 82.88 95 GLU A O 1
ATOM 772 N N . GLN A 1 96 ? 8.495 6.495 7.233 1.00 83.88 96 GLN A N 1
ATOM 773 C CA . GLN A 1 96 ? 8.173 7.855 7.680 1.00 83.88 96 GLN A CA 1
ATOM 774 C C . GLN A 1 96 ? 6.764 8.268 7.239 1.00 83.88 96 GLN A C 1
ATOM 776 O O . GLN A 1 96 ? 5.987 8.788 8.036 1.00 83.88 96 GLN A O 1
ATOM 781 N N . LEU A 1 97 ? 6.396 7.969 5.988 1.00 81.94 97 LEU A N 1
ATOM 782 C CA . LEU A 1 97 ? 5.040 8.208 5.491 1.00 81.94 97 LEU A CA 1
ATOM 783 C C . LEU A 1 97 ? 3.999 7.415 6.277 1.00 81.94 97 LEU A C 1
ATOM 785 O O . LEU A 1 97 ? 2.977 7.970 6.675 1.00 81.94 97 LEU A O 1
ATOM 789 N N . LYS A 1 98 ? 4.242 6.124 6.534 1.00 82.50 98 LYS A N 1
ATOM 790 C CA . LYS A 1 98 ? 3.325 5.311 7.345 1.00 82.50 98 LYS A CA 1
ATOM 791 C C . LYS A 1 98 ? 3.136 5.885 8.744 1.00 82.50 98 LYS A C 1
ATOM 793 O O . LYS A 1 98 ? 2.007 5.866 9.229 1.00 82.50 98 LYS A O 1
ATOM 798 N N . ASP A 1 99 ? 4.194 6.375 9.377 1.00 85.75 99 ASP A N 1
ATOM 799 C CA . ASP A 1 99 ? 4.120 6.926 10.728 1.00 85.75 99 ASP A CA 1
ATOM 800 C C . ASP A 1 99 ? 3.377 8.265 10.760 1.00 85.75 99 ASP A C 1
ATOM 802 O O . ASP A 1 99 ? 2.494 8.448 11.599 1.00 85.75 99 ASP A O 1
ATOM 806 N N . GLU A 1 100 ? 3.609 9.148 9.784 1.00 83.75 100 GLU A N 1
ATOM 807 C CA . GLU A 1 100 ? 2.802 10.362 9.602 1.00 83.75 100 GLU A CA 1
ATOM 808 C C . GLU A 1 100 ? 1.318 10.029 9.379 1.00 83.75 100 GLU A C 1
ATOM 810 O O . GLU A 1 100 ? 0.439 10.653 9.980 1.00 83.75 100 GLU A O 1
ATOM 815 N N . PHE A 1 101 ? 1.013 9.004 8.571 1.00 83.44 101 PHE A N 1
ATOM 816 C CA . PHE A 1 101 ? -0.367 8.543 8.390 1.00 83.44 101 PHE A CA 1
ATOM 817 C C . PHE A 1 101 ? -0.968 7.975 9.665 1.00 83.44 101 PHE A C 1
ATOM 819 O O . PHE A 1 101 ? -2.137 8.239 9.932 1.00 83.44 101 PHE A O 1
ATOM 826 N N . ARG A 1 102 ? -0.213 7.192 10.442 1.00 84.50 102 ARG A N 1
ATOM 827 C CA . ARG A 1 102 ? -0.683 6.654 11.725 1.00 84.50 102 ARG A CA 1
ATOM 828 C C . ARG A 1 102 ? -1.031 7.787 12.680 1.00 84.50 102 ARG A C 1
ATOM 830 O O . ARG A 1 102 ? -2.153 7.805 13.173 1.00 84.50 102 ARG A O 1
ATOM 837 N N . ALA A 1 103 ? -0.136 8.760 12.838 1.00 86.56 103 ALA A N 1
ATOM 838 C CA . ALA A 1 103 ? -0.365 9.926 13.684 1.00 86.56 103 ALA A CA 1
ATOM 839 C C . ALA A 1 103 ? -1.602 10.724 13.238 1.00 86.56 103 ALA A C 1
ATOM 841 O O . ALA A 1 103 ? -2.446 11.082 14.057 1.00 86.56 103 ALA A O 1
ATOM 842 N N . PHE A 1 104 ? -1.762 10.943 11.930 1.00 86.19 104 PHE A N 1
ATOM 843 C CA . PHE A 1 104 ? -2.947 11.597 11.376 1.00 86.19 104 PHE A CA 1
ATOM 844 C C . PHE A 1 104 ? -4.235 10.799 11.633 1.00 86.19 104 PHE A C 1
ATOM 846 O O . PHE A 1 104 ? -5.242 11.364 12.059 1.00 86.19 104 PHE A O 1
ATOM 853 N N . LEU A 1 105 ? -4.213 9.483 11.394 1.00 86.44 105 LEU A N 1
ATOM 854 C CA . LEU A 1 105 ? -5.356 8.606 11.649 1.00 86.44 105 LEU A CA 1
ATOM 855 C C . LEU A 1 105 ? -5.737 8.616 13.126 1.00 86.44 105 LEU A C 1
ATOM 857 O O . LEU A 1 105 ? -6.927 8.638 13.433 1.00 86.44 105 LEU A O 1
ATOM 861 N N . ASP A 1 106 ? -4.757 8.598 14.027 1.00 86.81 106 ASP A N 1
ATOM 862 C CA . ASP A 1 106 ? -4.985 8.667 15.467 1.00 86.81 106 ASP A CA 1
ATOM 863 C C . ASP A 1 106 ? -5.662 9.988 15.845 1.00 86.81 106 ASP A C 1
ATOM 865 O O . ASP A 1 106 ? -6.703 9.956 16.497 1.00 86.81 106 ASP A O 1
ATOM 869 N N . LEU A 1 107 ? -5.156 11.124 15.354 1.00 89.06 107 LEU A N 1
ATOM 870 C CA . LEU A 1 107 ? -5.732 12.451 15.599 1.00 89.06 107 LEU A CA 1
ATOM 871 C C . LEU A 1 107 ? -7.185 12.569 15.113 1.00 89.06 107 LEU A C 1
ATOM 873 O O . LEU A 1 107 ? -8.063 12.968 15.875 1.00 89.06 107 LEU A O 1
ATOM 877 N N . GLU A 1 108 ? -7.462 12.190 13.865 1.00 86.69 108 GLU A N 1
ATOM 878 C CA . GLU A 1 108 ? -8.811 12.267 13.283 1.00 86.69 108 GLU A CA 1
ATOM 879 C C . GLU A 1 108 ? -9.790 11.289 13.949 1.00 86.69 108 G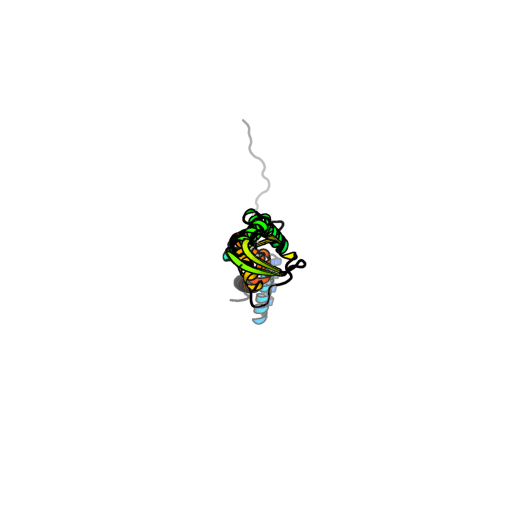LU A C 1
ATOM 881 O O . GLU A 1 108 ? -10.956 11.614 14.201 1.00 86.69 108 GLU A O 1
ATOM 886 N N . THR A 1 109 ? -9.323 10.077 14.267 1.00 87.44 109 THR A N 1
ATOM 887 C CA . THR A 1 109 ? -10.141 9.084 14.976 1.00 87.44 109 THR A CA 1
ATOM 888 C C . THR A 1 109 ? -10.475 9.578 16.381 1.00 87.44 109 THR A C 1
ATOM 890 O O . THR A 1 109 ? -11.615 9.432 16.825 1.00 87.44 109 THR A O 1
ATOM 893 N N . GLU A 1 110 ? -9.511 10.193 17.065 1.00 88.12 110 GLU A N 1
ATOM 894 C CA . GLU A 1 110 ? -9.695 10.748 18.400 1.00 88.12 110 GLU A CA 1
ATOM 895 C C . GLU A 1 110 ? -10.626 11.960 18.408 1.00 88.12 110 GLU A C 1
ATOM 897 O O . GLU A 1 110 ? -11.481 12.060 19.285 1.00 88.12 110 GLU A O 1
ATOM 902 N N . ALA A 1 111 ? -10.547 12.825 17.396 1.00 89.19 111 ALA A N 1
ATOM 903 C CA . ALA A 1 111 ? -11.448 13.964 17.255 1.00 89.19 111 ALA A CA 1
ATOM 904 C C . ALA A 1 111 ? -12.919 13.529 17.119 1.00 89.19 111 ALA A C 1
ATOM 906 O O . ALA A 1 111 ? -13.808 14.120 17.738 1.00 89.19 111 ALA A O 1
ATOM 907 N N . LYS A 1 112 ? -13.192 12.474 16.336 1.00 86.00 112 LYS A N 1
ATOM 908 C CA . LYS A 1 112 ? -14.563 11.984 16.110 1.00 86.00 112 LYS A CA 1
ATOM 909 C C . LYS A 1 112 ? -15.072 11.062 17.220 1.00 86.00 112 LYS A C 1
ATOM 911 O O . LYS A 1 112 ? -16.246 11.139 17.584 1.00 86.00 112 LYS A O 1
ATOM 916 N N . PHE A 1 113 ? -14.212 10.206 17.767 1.00 85.19 113 PHE A N 1
ATOM 917 C CA . PHE A 1 113 ? -14.557 9.233 18.807 1.00 85.19 113 PHE A CA 1
ATOM 918 C C . PHE A 1 113 ? -13.644 9.356 20.031 1.00 85.19 113 PHE A C 1
ATOM 920 O O . PHE A 1 113 ? -12.909 8.414 20.298 1.00 85.19 113 PHE A O 1
ATOM 927 N N . PRO A 1 114 ? -13.681 10.444 20.816 1.00 88.25 114 PRO A N 1
ATOM 928 C CA . PRO A 1 114 ? -12.736 10.632 21.916 1.00 88.25 114 PRO A CA 1
ATOM 929 C C . PRO A 1 114 ? -12.715 9.452 22.893 1.00 88.25 114 PRO A C 1
ATOM 931 O O . PRO A 1 114 ? -13.763 9.034 23.391 1.00 88.25 114 PRO A O 1
ATOM 934 N N . THR A 1 115 ? -11.525 8.954 23.220 1.00 84.88 115 THR A N 1
ATOM 935 C CA . THR A 1 115 ? -11.291 7.942 24.263 1.00 84.88 115 THR A CA 1
ATOM 936 C C . THR A 1 115 ? -11.795 8.410 25.621 1.00 84.88 115 THR A C 1
ATOM 938 O O . THR A 1 115 ? -12.302 7.600 26.388 1.00 84.88 115 THR A O 1
ATOM 941 N N . ALA A 1 116 ? -11.784 9.720 25.879 1.00 85.81 116 ALA A N 1
ATOM 942 C CA . ALA A 1 116 ? -12.388 10.309 27.072 1.00 85.81 116 ALA A CA 1
ATOM 943 C C . ALA A 1 116 ? -13.879 9.948 27.239 1.00 85.81 116 ALA A C 1
ATOM 945 O O . ALA A 1 116 ? -14.349 9.788 28.361 1.00 85.81 116 ALA A O 1
ATOM 946 N N . LYS A 1 117 ? -14.624 9.761 26.138 1.00 85.44 117 LYS A N 1
ATOM 947 C CA . LYS A 1 117 ? -16.042 9.365 26.184 1.00 85.44 117 LYS A CA 1
ATOM 948 C C . LYS A 1 117 ? -16.242 7.868 26.438 1.00 85.44 117 LYS A C 1
ATOM 950 O O . LYS A 1 117 ? -17.372 7.455 26.688 1.00 85.44 117 LYS A O 1
ATOM 955 N N . LEU A 1 118 ? -15.190 7.047 26.382 1.00 86.69 118 LEU A N 1
ATOM 956 C CA . LEU A 1 118 ? -15.281 5.601 26.616 1.00 86.69 118 LEU A CA 1
ATOM 957 C C . LEU A 1 118 ? -15.857 5.298 28.004 1.00 86.69 118 LEU A C 1
ATOM 959 O O . LEU A 1 118 ? -16.707 4.420 28.136 1.00 86.69 118 LEU A O 1
ATOM 963 N N . GLU A 1 119 ? -15.442 6.056 29.019 1.00 83.69 119 GLU A N 1
ATOM 964 C CA . GLU A 1 119 ? -15.949 5.908 30.386 1.00 83.69 119 GLU A CA 1
ATOM 965 C C . GLU A 1 119 ? -17.452 6.202 30.487 1.00 83.69 119 GLU A C 1
ATOM 967 O O . GLU A 1 119 ? -18.185 5.488 31.174 1.00 83.69 119 GLU A O 1
ATOM 972 N N . ASP A 1 120 ? -17.960 7.172 29.725 1.00 87.75 120 ASP A N 1
ATOM 973 C CA . ASP A 1 120 ? -19.399 7.444 29.666 1.00 87.75 120 ASP A CA 1
ATOM 974 C C . ASP A 1 120 ? -20.167 6.282 29.022 1.00 87.75 120 ASP A C 1
ATOM 976 O O . ASP A 1 120 ? -21.255 5.920 29.479 1.00 87.75 120 ASP A O 1
ATOM 980 N N . PHE A 1 121 ? -19.607 5.658 27.980 1.00 85.88 121 PHE A N 1
ATOM 981 C CA . PHE A 1 121 ? -20.194 4.461 27.372 1.00 85.88 121 PHE A CA 1
ATOM 982 C C . PHE A 1 121 ? -20.142 3.250 28.310 1.00 85.88 121 PHE A C 1
ATOM 984 O O . PHE A 1 121 ? -21.113 2.494 28.348 1.00 85.88 121 PHE A O 1
ATOM 991 N N . ARG A 1 122 ? -19.077 3.090 29.109 1.00 85.31 122 ARG A N 1
ATOM 992 C CA . ARG A 1 122 ? -18.983 2.051 30.153 1.00 85.31 122 ARG A CA 1
ATOM 993 C C . ARG A 1 122 ? -20.074 2.219 31.198 1.00 85.31 122 ARG A C 1
ATOM 995 O O . ARG A 1 122 ? -20.808 1.272 31.469 1.00 85.31 122 ARG A O 1
ATOM 1002 N N . ARG A 1 123 ? -20.259 3.438 31.709 1.00 84.06 123 ARG A N 1
ATOM 1003 C CA . ARG A 1 123 ? -21.350 3.753 32.647 1.00 84.06 123 ARG A CA 1
ATOM 1004 C C . ARG A 1 123 ? -22.718 3.432 32.044 1.00 84.06 123 ARG A C 1
ATOM 1006 O O . ARG A 1 123 ? -23.516 2.758 32.689 1.00 84.06 123 ARG A O 1
ATOM 1013 N N . LYS A 1 124 ? -22.959 3.824 30.787 1.00 86.06 124 LYS A N 1
ATOM 1014 C CA . LYS A 1 124 ? -24.206 3.506 30.065 1.00 86.06 124 LYS A CA 1
ATOM 1015 C C . LYS A 1 124 ? -24.429 2.001 29.893 1.00 86.06 124 LYS A C 1
ATOM 1017 O O . LYS A 1 124 ? -25.554 1.538 30.062 1.00 86.06 124 LYS A O 1
ATOM 1022 N N . ALA A 1 125 ? -23.381 1.239 29.583 1.00 83.44 125 ALA A N 1
ATOM 1023 C CA . ALA A 1 125 ? -23.462 -0.213 29.438 1.00 83.44 125 ALA A CA 1
ATOM 1024 C C . ALA A 1 125 ? -23.874 -0.885 30.755 1.00 83.44 125 ALA A C 1
ATOM 1026 O O . ALA A 1 125 ? -24.749 -1.746 30.753 1.00 83.44 125 ALA A O 1
ATOM 1027 N N . VAL A 1 126 ? -23.294 -0.444 31.877 1.00 81.06 126 VAL A N 1
ATOM 1028 C CA . VAL A 1 126 ? -23.627 -0.957 33.214 1.00 81.06 126 VAL A CA 1
ATOM 1029 C C . VAL A 1 126 ? -25.067 -0.627 33.597 1.00 81.06 126 VAL A C 1
ATOM 1031 O O . VAL A 1 126 ? -25.762 -1.493 34.119 1.00 81.06 126 VAL A O 1
ATOM 1034 N N . THR A 1 127 ? -25.551 0.578 33.279 1.00 77.38 127 THR A N 1
ATOM 1035 C CA . THR A 1 127 ? -26.957 0.939 33.525 1.00 77.38 127 THR A CA 1
ATOM 1036 C C . THR A 1 127 ? -27.942 0.189 32.627 1.00 77.38 127 THR A C 1
ATOM 1038 O O . THR A 1 127 ? -29.038 -0.131 33.070 1.00 77.38 127 THR A O 1
ATOM 1041 N N . ALA A 1 128 ? -27.579 -0.087 31.368 1.00 76.94 128 ALA A N 1
ATOM 1042 C CA . ALA A 1 128 ? -28.453 -0.774 30.414 1.00 76.94 128 ALA A CA 1
ATOM 1043 C C . ALA A 1 128 ? -28.505 -2.291 30.647 1.00 76.94 128 ALA A C 1
ATOM 1045 O O . ALA A 1 128 ? -29.534 -2.917 30.408 1.00 76.94 128 ALA A O 1
ATOM 1046 N N . TYR A 1 129 ? -27.399 -2.870 31.116 1.00 75.88 129 TYR A N 1
ATOM 1047 C CA . TYR A 1 129 ? -27.272 -4.284 31.461 1.00 75.88 129 TYR A CA 1
ATOM 1048 C C . TYR A 1 129 ? -26.788 -4.401 32.913 1.00 75.88 129 TYR A C 1
ATOM 1050 O O . TYR A 1 129 ? -25.606 -4.689 33.164 1.00 75.88 129 TYR A O 1
ATOM 1058 N N . PRO A 1 130 ? -27.671 -4.110 33.884 1.00 68.31 130 PRO A N 1
ATOM 1059 C CA . PRO A 1 130 ? -27.336 -4.232 35.291 1.00 68.31 130 PRO A CA 1
ATOM 1060 C C . PRO A 1 130 ? -27.137 -5.707 35.658 1.00 68.31 130 PRO A C 1
ATOM 1062 O O . PRO A 1 130 ? -27.709 -6.597 35.035 1.00 68.31 130 PRO A O 1
ATOM 1065 N N . LEU A 1 131 ? -26.302 -5.962 36.670 1.00 68.75 131 LEU A N 1
ATOM 1066 C CA . LEU A 1 131 ? -26.050 -7.323 37.164 1.00 68.75 131 LEU A CA 1
ATOM 1067 C C . LEU A 1 131 ? -27.311 -7.933 37.806 1.00 68.75 131 LEU A C 1
ATOM 1069 O O . LEU A 1 131 ? -27.514 -9.137 37.760 1.00 68.75 131 LEU A O 1
ATOM 1073 N N . PHE A 1 132 ? -28.168 -7.075 38.360 1.00 68.50 132 PHE A N 1
ATOM 1074 C CA . PHE A 1 132 ? -29.436 -7.435 38.979 1.00 68.50 132 PHE A CA 1
ATOM 1075 C C . PHE A 1 132 ? -30.571 -6.643 38.315 1.00 68.50 132 PHE A C 1
ATOM 1077 O O . PHE A 1 132 ? -30.416 -5.452 38.042 1.00 68.50 132 PHE A O 1
ATOM 1084 N N . GLU A 1 133 ? -31.717 -7.266 38.056 1.00 67.25 133 GLU A N 1
ATOM 1085 C CA . GLU A 1 133 ? -32.888 -6.546 37.546 1.00 67.25 133 GLU A CA 1
ATOM 1086 C C . GLU A 1 133 ? -33.600 -5.796 38.683 1.00 67.25 133 GLU A C 1
ATOM 1088 O O . GLU A 1 133 ? -33.761 -6.298 39.797 1.00 67.25 133 GLU A O 1
ATOM 1093 N N . VAL A 1 134 ? -34.020 -4.556 38.417 1.00 71.25 134 VAL A N 1
ATOM 1094 C CA . VAL A 1 134 ? -34.796 -3.767 39.383 1.00 71.25 134 VAL A CA 1
ATOM 1095 C C . VAL A 1 134 ? -36.185 -4.391 39.517 1.00 71.25 134 VAL A C 1
ATOM 1097 O O . VAL A 1 134 ? -36.893 -4.549 38.528 1.00 71.25 134 VAL A O 1
ATOM 1100 N N . GLY A 1 135 ? -36.580 -4.726 40.745 1.00 69.50 135 GLY A N 1
ATOM 1101 C CA . GLY A 1 135 ? -37.825 -5.430 41.059 1.00 69.50 135 GLY A CA 1
ATOM 1102 C C . GLY A 1 135 ? -37.648 -6.919 41.368 1.00 69.50 135 GLY A C 1
ATOM 1103 O O . GLY A 1 135 ? -38.564 -7.522 41.923 1.00 69.50 135 GLY A O 1
ATOM 1104 N N . SER A 1 136 ? -36.480 -7.506 41.092 1.00 71.56 136 SER A N 1
ATOM 1105 C CA . SER A 1 136 ? -36.194 -8.900 41.439 1.00 71.56 136 SER A CA 1
ATOM 1106 C C . SER A 1 136 ? -35.993 -9.070 42.943 1.00 71.56 136 SER A C 1
ATOM 1108 O O . SER A 1 136 ? -35.376 -8.228 43.600 1.00 71.56 136 SER A O 1
ATOM 1110 N N . GLN A 1 137 ? -36.494 -10.174 43.495 1.00 76.31 137 GLN A N 1
ATOM 1111 C CA . GLN A 1 137 ? -36.207 -10.574 44.868 1.00 76.31 137 GLN A CA 1
ATOM 1112 C C . GLN A 1 137 ? -34.891 -11.354 44.894 1.00 76.31 137 GLN A C 1
ATOM 1114 O O . GLN A 1 137 ? -34.764 -12.364 44.207 1.00 76.31 137 GLN A O 1
ATOM 1119 N N . ILE A 1 138 ? -33.915 -10.879 45.667 1.00 73.75 138 ILE A N 1
ATOM 1120 C CA . ILE A 1 138 ? -32.577 -11.476 45.742 1.00 73.75 138 ILE A CA 1
ATOM 1121 C C . ILE A 1 138 ? -32.157 -11.709 47.193 1.00 73.75 138 ILE A C 1
ATOM 1123 O O . ILE A 1 138 ? -32.589 -10.991 48.099 1.00 73.75 138 ILE A O 1
ATOM 1127 N N . THR A 1 139 ? -31.271 -12.683 47.404 1.00 76.94 139 THR A N 1
ATOM 1128 C CA . THR A 1 139 ? -30.584 -12.908 48.682 1.00 76.94 139 THR A CA 1
ATOM 1129 C C . THR A 1 139 ? -29.084 -12.749 48.481 1.00 76.94 139 THR A C 1
ATOM 1131 O O . THR A 1 139 ? -28.435 -13.575 47.847 1.00 76.94 139 THR A O 1
ATOM 1134 N N . VAL A 1 140 ? -28.520 -11.683 49.043 1.00 76.62 140 VAL A N 1
ATOM 1135 C CA . VAL A 1 140 ? -27.098 -11.349 48.942 1.00 76.62 140 VAL A CA 1
ATOM 1136 C C . VAL A 1 140 ? -26.402 -11.702 50.248 1.00 76.62 140 VAL A C 1
ATOM 1138 O O . VAL A 1 140 ? -26.750 -11.182 51.309 1.00 76.62 140 VAL A O 1
ATOM 1141 N N . LYS A 1 141 ? -25.377 -12.553 50.193 1.00 79.88 141 LYS A N 1
ATOM 1142 C CA . LYS A 1 141 ? -24.491 -12.780 51.343 1.00 79.88 141 LYS A CA 1
ATOM 1143 C C . LYS A 1 141 ? -23.425 -11.695 51.378 1.00 79.88 141 LYS A C 1
ATOM 1145 O O . LYS A 1 141 ? -22.755 -11.464 50.382 1.00 79.88 141 LYS A O 1
ATOM 1150 N N . THR A 1 142 ? -23.231 -11.059 52.523 1.00 80.75 142 THR A N 1
ATOM 1151 C CA . THR A 1 142 ? -22.138 -10.110 52.778 1.00 80.75 142 THR A CA 1
ATOM 1152 C C . THR A 1 142 ? -21.317 -10.572 53.976 1.00 80.75 142 THR A C 1
ATOM 1154 O O . THR A 1 142 ? -21.745 -11.441 54.738 1.00 80.75 142 THR A O 1
ATOM 1157 N N . ARG A 1 143 ? -20.162 -9.942 54.221 1.00 79.44 143 ARG A N 1
ATOM 1158 C CA . ARG A 1 143 ? -19.365 -10.190 55.443 1.00 79.44 143 ARG A CA 1
ATOM 1159 C C . ARG A 1 143 ? -20.130 -9.943 56.750 1.00 79.44 143 ARG A C 1
ATOM 1161 O O . ARG A 1 143 ? -19.718 -10.446 57.787 1.00 79.44 143 ARG A O 1
ATOM 1168 N N . ARG A 1 144 ? -21.213 -9.159 56.713 1.00 78.19 144 ARG A N 1
ATOM 1169 C CA . ARG A 1 144 ? -22.021 -8.789 57.887 1.00 78.19 144 ARG A CA 1
ATOM 1170 C C . ARG A 1 144 ? -23.281 -9.646 58.058 1.00 78.19 144 ARG A C 1
ATOM 1172 O O . ARG A 1 144 ? -24.024 -9.423 59.005 1.00 78.19 144 ARG A O 1
ATOM 1179 N N . GLY A 1 145 ? -23.527 -10.602 57.161 1.00 81.19 145 GLY A N 1
ATOM 1180 C CA . GLY A 1 145 ? -24.726 -11.442 57.161 1.00 81.19 145 GLY A CA 1
ATOM 1181 C C . GLY A 1 145 ? -25.403 -11.506 55.792 1.00 81.19 145 GLY A C 1
ATOM 1182 O O . GLY A 1 145 ? -24.879 -10.997 54.800 1.00 81.19 145 GLY A O 1
ATOM 1183 N N . SER A 1 146 ? -26.572 -12.145 55.739 1.00 81.50 146 SER A N 1
ATOM 1184 C CA . SER A 1 146 ? -27.372 -12.267 54.512 1.00 81.50 146 SER A CA 1
ATOM 1185 C C . SER A 1 146 ? -28.457 -11.194 54.468 1.00 81.50 146 SER A C 1
ATOM 1187 O O . SER A 1 146 ? -29.157 -10.992 55.457 1.00 81.50 146 SER A O 1
ATOM 1189 N N . VAL A 1 147 ? -28.604 -10.530 53.323 1.00 80.69 147 VAL A N 1
ATOM 1190 C CA . VAL A 1 147 ? -29.650 -9.539 53.056 1.00 80.69 147 VAL A CA 1
ATOM 1191 C C . VAL A 1 147 ? -30.590 -10.104 52.001 1.00 80.69 147 VAL A C 1
ATOM 1193 O O . VAL A 1 147 ? -30.160 -10.372 50.883 1.00 80.69 147 VAL A O 1
ATOM 1196 N N . THR A 1 148 ? -31.864 -10.269 52.348 1.00 82.12 148 THR A N 1
ATOM 1197 C CA . THR A 1 148 ? -32.914 -10.702 51.416 1.00 82.12 148 THR A CA 1
ATOM 1198 C C . THR A 1 148 ? -33.893 -9.560 51.201 1.00 82.12 148 THR A C 1
ATOM 1200 O O . THR A 1 148 ? -34.376 -8.992 52.179 1.00 82.12 148 THR A O 1
ATOM 1203 N N . GLY A 1 149 ? -34.206 -9.240 49.947 1.00 82.81 149 GLY A N 1
ATOM 1204 C CA . GLY A 1 149 ? -35.167 -8.185 49.632 1.00 82.81 149 GLY A CA 1
ATOM 1205 C C . GLY A 1 149 ? -35.308 -7.909 48.141 1.00 82.81 149 GLY A C 1
ATOM 1206 O O . GLY A 1 149 ? -34.759 -8.629 47.306 1.00 82.81 149 GLY A O 1
ATOM 1207 N N . ILE A 1 150 ? -36.059 -6.861 47.810 1.00 82.06 150 ILE A N 1
ATOM 1208 C CA . ILE A 1 150 ? -36.326 -6.458 46.423 1.00 82.06 150 ILE A CA 1
ATOM 1209 C C . ILE A 1 150 ? -35.281 -5.445 45.959 1.00 82.06 150 ILE A C 1
ATOM 1211 O O . ILE A 1 150 ? -35.028 -4.442 46.631 1.00 82.06 150 ILE A O 1
ATOM 1215 N N . VAL A 1 151 ? -34.706 -5.653 44.777 1.00 81.50 151 VAL A N 1
ATOM 1216 C CA . VAL A 1 151 ? -33.778 -4.695 44.165 1.00 81.50 151 VAL A CA 1
ATOM 1217 C C . VAL A 1 151 ? -34.523 -3.417 43.789 1.00 81.50 151 VAL A C 1
ATOM 1219 O O . VAL A 1 151 ? -35.414 -3.427 42.945 1.00 81.50 151 VAL A O 1
ATOM 1222 N N . ARG A 1 152 ? -34.156 -2.292 44.405 1.00 80.62 152 ARG A N 1
ATOM 1223 C CA . ARG A 1 152 ? -34.760 -0.971 44.152 1.00 80.62 152 ARG A CA 1
ATOM 1224 C C . ARG A 1 152 ? -33.973 -0.139 43.149 1.00 80.62 152 ARG A C 1
ATOM 1226 O O . ARG A 1 152 ? -34.566 0.669 42.446 1.00 80.62 152 ARG A O 1
ATOM 1233 N N . ALA A 1 153 ? -32.655 -0.305 43.114 1.00 76.38 153 ALA A N 1
ATOM 1234 C CA . ALA A 1 153 ? -31.767 0.401 42.198 1.00 76.38 153 ALA A CA 1
ATOM 1235 C C . ALA A 1 153 ? -3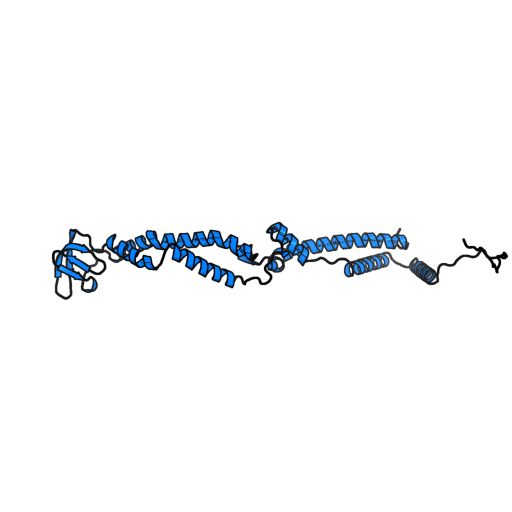0.444 -0.358 42.057 1.00 76.38 153 ALA A C 1
ATOM 1237 O O . ALA A 1 153 ? -29.958 -0.938 43.032 1.00 76.38 153 ALA A O 1
ATOM 1238 N N . VAL A 1 154 ? -29.856 -0.311 40.862 1.00 71.19 154 VAL A N 1
ATOM 1239 C CA . VAL A 1 154 ? -28.524 -0.849 40.572 1.00 71.19 154 VAL A CA 1
ATOM 1240 C C . VAL A 1 154 ? -27.671 0.268 39.995 1.00 71.19 154 VAL A C 1
ATOM 1242 O O . VAL A 1 154 ? -28.025 0.873 38.986 1.00 71.19 154 VAL A O 1
ATOM 1245 N N . GLU A 1 155 ? -26.563 0.555 40.662 1.00 74.94 155 GLU A N 1
ATOM 1246 C CA . GLU A 1 155 ? -25.585 1.563 40.267 1.00 74.94 155 GLU A CA 1
ATOM 1247 C C . GLU A 1 155 ? -24.268 0.876 39.872 1.00 74.94 155 GLU A C 1
ATOM 1249 O O . GLU A 1 155 ? -24.168 -0.350 39.856 1.00 74.94 155 GLU A O 1
ATOM 1254 N N . PHE A 1 156 ? -23.245 1.660 39.523 1.00 65.38 156 PHE A N 1
ATOM 1255 C CA . PHE A 1 156 ? -21.979 1.128 39.014 1.00 65.38 156 PHE A CA 1
ATOM 1256 C C . PHE A 1 156 ? -21.231 0.238 40.022 1.00 65.38 156 PHE A C 1
ATOM 1258 O O . PHE A 1 156 ? -20.713 -0.809 39.648 1.00 65.38 156 PHE A O 1
ATOM 1265 N N . ASP A 1 157 ? -21.175 0.640 41.292 1.00 74.19 157 ASP A N 1
ATOM 1266 C CA . ASP A 1 157 ? -20.393 -0.018 42.349 1.00 74.19 157 ASP A CA 1
ATOM 1267 C C . ASP A 1 157 ? -21.259 -0.644 43.457 1.00 74.19 157 ASP A C 1
ATOM 1269 O O . ASP A 1 157 ? -20.727 -1.219 44.414 1.00 74.19 157 ASP A O 1
ATOM 1273 N N . ARG A 1 158 ? -22.588 -0.520 43.359 1.00 80.88 158 ARG A N 1
ATOM 1274 C CA . ARG A 1 158 ? -23.514 -0.839 44.448 1.00 80.88 158 ARG A CA 1
ATOM 1275 C C . ARG A 1 158 ? -24.911 -1.227 43.976 1.00 80.88 158 ARG A C 1
ATOM 1277 O O . ARG A 1 158 ? -25.359 -0.858 42.893 1.00 80.88 158 ARG A O 1
ATOM 1284 N N . ILE A 1 159 ? -25.633 -1.896 44.866 1.00 79.06 159 ILE A N 1
ATOM 1285 C CA . ILE A 1 159 ? -27.047 -2.229 44.736 1.00 79.06 159 ILE A CA 1
ATOM 1286 C C . ILE A 1 159 ? -27.827 -1.743 45.954 1.00 79.06 159 ILE A C 1
ATOM 1288 O O . ILE A 1 159 ? -27.332 -1.754 47.084 1.00 79.06 159 ILE A O 1
ATOM 1292 N N . LYS A 1 160 ? -29.077 -1.348 45.729 1.00 83.75 160 LYS A N 1
ATOM 1293 C CA . LYS A 1 160 ? -30.041 -1.072 46.789 1.00 83.75 160 LYS A CA 1
ATOM 1294 C C . LYS A 1 160 ? -31.047 -2.215 46.869 1.00 83.75 160 LYS A C 1
ATOM 1296 O O . LYS A 1 160 ? -31.810 -2.418 45.927 1.00 83.75 160 LYS A O 1
ATOM 1301 N N . VAL A 1 161 ? -31.056 -2.927 47.992 1.00 82.38 161 VAL A N 1
ATOM 1302 C CA . VAL A 1 161 ? -31.998 -4.010 48.305 1.00 82.38 161 VAL A CA 1
ATOM 1303 C C . VAL A 1 161 ? -32.930 -3.505 49.405 1.00 82.38 161 VAL A C 1
ATOM 1305 O O . VAL A 1 161 ? -32.505 -3.263 50.534 1.00 82.38 161 VAL A O 1
ATOM 1308 N N . ASP A 1 162 ? -34.186 -3.248 49.048 1.00 85.00 162 ASP A N 1
ATOM 1309 C CA . ASP A 1 162 ? -35.157 -2.497 49.848 1.00 85.00 162 ASP A CA 1
ATOM 1310 C C . ASP A 1 162 ? -34.594 -1.174 50.401 1.00 85.00 162 ASP A C 1
ATOM 1312 O O . ASP A 1 162 ? -34.389 -0.219 49.643 1.00 85.00 162 ASP A O 1
ATOM 1316 N N . ALA A 1 163 ? -34.352 -1.085 51.711 1.00 82.81 163 ALA A N 1
ATOM 1317 C CA . ALA A 1 163 ? -33.777 0.096 52.357 1.00 82.81 163 ALA A CA 1
ATOM 1318 C C . ALA A 1 163 ? -32.249 0.012 52.530 1.00 82.81 163 ALA A C 1
ATOM 1320 O O . ALA A 1 163 ? -31.621 1.003 52.900 1.00 82.81 163 ALA A O 1
ATOM 1321 N N . GLN A 1 164 ? -31.648 -1.150 52.270 1.00 81.56 164 GLN A N 1
ATOM 1322 C CA . GLN A 1 164 ? -30.234 -1.409 52.515 1.00 81.56 164 GLN A CA 1
ATOM 1323 C C . GLN A 1 164 ? -29.399 -1.209 51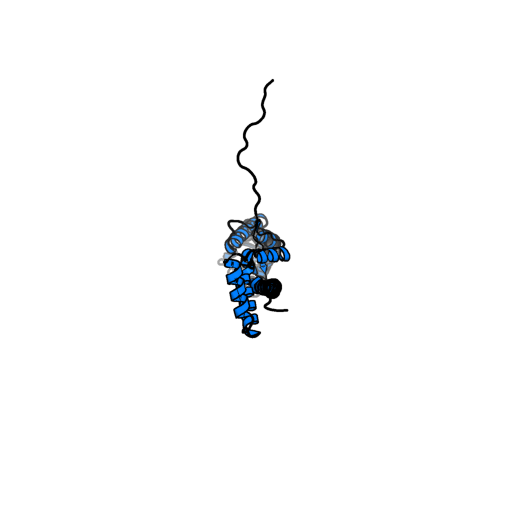.253 1.00 81.56 164 GLN A C 1
ATOM 1325 O O . GLN A 1 164 ? -29.803 -1.552 50.143 1.00 81.56 164 GLN A O 1
ATOM 1330 N N . LEU A 1 165 ? -28.215 -0.634 51.438 1.00 86.06 165 LEU A N 1
ATOM 1331 C CA . LEU A 1 165 ? -27.292 -0.288 50.367 1.00 86.06 165 LEU A CA 1
ATOM 1332 C C . LEU A 1 165 ? -26.051 -1.179 50.490 1.00 86.06 165 LEU A C 1
ATOM 1334 O O . LEU A 1 165 ? -25.398 -1.187 51.533 1.00 86.06 165 LEU A O 1
ATOM 1338 N N . ILE A 1 166 ? -25.759 -1.954 49.447 1.00 81.12 166 ILE A N 1
ATOM 1339 C CA . ILE A 1 166 ? -24.718 -2.988 49.439 1.00 81.12 166 ILE A CA 1
ATOM 1340 C C . ILE A 1 166 ? -23.744 -2.689 48.301 1.00 81.12 166 ILE A C 1
ATOM 1342 O O . ILE A 1 166 ? -24.152 -2.575 47.149 1.00 81.12 166 ILE A O 1
ATOM 1346 N N . LEU A 1 167 ? -22.453 -2.567 48.606 1.00 82.19 167 LEU A N 1
ATOM 1347 C CA . LEU A 1 167 ? -21.413 -2.423 47.586 1.00 82.19 167 LEU A CA 1
ATOM 1348 C C . LEU A 1 167 ? -21.089 -3.794 46.982 1.00 82.19 167 LEU A C 1
ATOM 1350 O O . LEU A 1 167 ? -20.990 -4.775 47.721 1.00 82.19 167 LEU A O 1
ATOM 1354 N N . PHE A 1 168 ? -20.852 -3.869 45.670 1.00 73.75 168 PHE A N 1
ATOM 1355 C CA . PHE A 1 168 ? -20.540 -5.148 45.010 1.00 73.75 168 PHE A CA 1
ATOM 1356 C C . PHE A 1 168 ? -19.294 -5.823 45.592 1.00 73.75 168 PHE A C 1
ATOM 1358 O O . PHE A 1 168 ? -19.281 -7.033 45.788 1.00 73.75 168 PHE A O 1
ATOM 1365 N N . ARG A 1 169 ? -18.282 -5.036 45.979 1.00 74.56 169 ARG A N 1
ATOM 1366 C CA . ARG A 1 169 ? -17.047 -5.538 46.611 1.00 74.56 169 ARG A CA 1
ATOM 1367 C C . ARG A 1 169 ? -17.258 -6.279 47.941 1.00 74.56 169 ARG A C 1
ATOM 1369 O O . ARG A 1 169 ? -16.363 -6.994 48.379 1.00 74.56 169 ARG A O 1
ATOM 1376 N N . ASP A 1 170 ? -18.392 -6.054 48.609 1.00 75.19 170 ASP A N 1
ATOM 1377 C CA . ASP A 1 170 ? -18.686 -6.596 49.941 1.00 75.19 170 ASP A CA 1
ATOM 1378 C C . ASP A 1 170 ? -19.561 -7.865 49.883 1.00 75.19 170 ASP A C 1
ATOM 1380 O O . ASP A 1 170 ? -19.855 -8.467 50.925 1.00 75.19 170 ASP A O 1
ATOM 1384 N N . MET A 1 171 ? -19.968 -8.280 48.678 1.00 75.88 171 MET A N 1
ATOM 1385 C CA . MET A 1 171 ? -20.754 -9.488 48.436 1.00 75.88 171 MET A CA 1
ATOM 1386 C C . MET A 1 171 ? -19.860 -10.738 48.458 1.00 75.88 171 MET A C 1
ATOM 1388 O O . MET A 1 171 ? -18.795 -10.770 47.853 1.00 75.88 171 MET A O 1
ATOM 1392 N N . LEU A 1 172 ? -20.292 -11.772 49.183 1.00 72.06 172 LEU A N 1
ATOM 1393 C CA . LEU A 1 172 ? -19.605 -13.060 49.364 1.00 72.06 172 LEU A CA 1
ATOM 1394 C C . LEU A 1 172 ? -20.214 -14.198 48.523 1.00 72.06 172 LEU A C 1
ATOM 1396 O O . LEU A 1 172 ? -19.686 -15.307 48.514 1.00 72.06 172 LEU A O 1
ATOM 1400 N N . SER A 1 173 ? -21.348 -13.968 47.863 1.00 61.38 173 SER A N 1
ATOM 1401 C CA . SER A 1 173 ? -21.988 -14.914 46.938 1.00 61.38 173 SER A CA 1
ATOM 1402 C C . SER A 1 173 ? -22.718 -14.125 45.852 1.00 61.38 173 SER A C 1
ATOM 1404 O O . SER A 1 173 ? -23.251 -13.050 46.145 1.00 61.38 173 SER A O 1
ATOM 1406 N N . PRO A 1 174 ? -22.714 -14.649 44.621 1.00 52.56 174 PRO A N 1
ATOM 1407 C CA . PRO A 1 174 ? -23.787 -15.557 44.211 1.00 52.56 174 PRO A CA 1
ATOM 1408 C C . PRO A 1 174 ? -23.313 -17.012 44.040 1.00 52.56 174 PRO A C 1
ATOM 1410 O O . PRO A 1 174 ? -22.122 -17.282 43.924 1.00 52.56 174 PRO A O 1
ATOM 1413 N N . THR A 1 175 ? -24.254 -17.956 44.091 1.00 51.78 175 THR A N 1
ATOM 1414 C CA . THR A 1 175 ? -24.074 -19.362 43.685 1.00 51.78 175 THR A CA 1
ATOM 1415 C C . THR A 1 175 ? -24.204 -19.497 42.165 1.00 51.78 175 THR A C 1
ATOM 1417 O O . THR A 1 175 ? -24.974 -18.758 41.559 1.00 51.78 175 THR A O 1
ATOM 1420 N N . ASP A 1 176 ? -23.522 -20.479 41.563 1.00 46.22 176 ASP A N 1
ATOM 1421 C CA . ASP A 1 176 ? -23.421 -20.713 40.103 1.00 46.22 176 ASP A CA 1
ATOM 1422 C C . ASP A 1 176 ? -24.762 -20.851 39.343 1.00 46.22 176 ASP A C 1
ATOM 1424 O O . ASP A 1 176 ? -24.783 -20.838 38.113 1.00 46.22 176 ASP A O 1
ATOM 1428 N N . GLN A 1 177 ? -25.889 -20.994 40.048 1.00 45.94 177 GLN A N 1
ATOM 1429 C CA . GLN A 1 177 ? -27.232 -21.111 39.468 1.00 45.94 177 GLN A CA 1
ATOM 1430 C C . GLN A 1 177 ? -28.022 -19.786 39.417 1.00 45.94 177 GLN A C 1
ATOM 1432 O O . GLN A 1 177 ? -29.041 -19.739 38.734 1.00 45.94 177 GLN A O 1
ATOM 1437 N N . ASP A 1 178 ? -27.543 -18.696 40.031 1.00 52.84 178 ASP A N 1
ATOM 1438 C CA . ASP A 1 178 ? -28.310 -17.446 40.200 1.00 52.84 178 ASP A CA 1
ATOM 1439 C C . ASP A 1 178 ? -27.728 -16.247 39.421 1.00 52.84 178 ASP A C 1
ATOM 1441 O O . ASP A 1 178 ? -27.666 -15.141 39.948 1.00 52.84 178 ASP A O 1
ATOM 1445 N N . PHE A 1 179 ? -27.385 -16.473 38.145 1.00 55.66 179 PHE A N 1
ATOM 1446 C CA . PHE A 1 179 ? -26.934 -15.535 37.090 1.00 55.66 179 PHE A CA 1
ATOM 1447 C C . PHE A 1 179 ? -25.452 -15.626 36.694 1.00 55.66 179 PHE A C 1
ATOM 1449 O O . PHE A 1 179 ? -24.529 -15.462 37.485 1.00 55.66 179 PHE A O 1
ATOM 1456 N N . ASP A 1 180 ? -25.249 -15.815 35.388 1.00 66.12 180 ASP A N 1
ATOM 1457 C CA . ASP A 1 180 ? -23.948 -15.837 34.724 1.00 66.12 180 ASP A CA 1
ATOM 1458 C C . ASP A 1 180 ? -23.395 -14.399 34.610 1.00 66.12 180 ASP A C 1
ATOM 1460 O O . ASP A 1 180 ? -23.701 -13.657 33.671 1.00 66.12 180 ASP A O 1
ATOM 1464 N N . GLU A 1 181 ? -22.580 -13.978 35.582 1.00 68.81 181 GLU A N 1
ATOM 1465 C CA . GLU A 1 181 ? -21.857 -12.695 35.556 1.00 68.81 181 GLU A CA 1
ATOM 1466 C C . GLU A 1 181 ? -21.059 -12.527 34.251 1.00 68.81 181 GLU A C 1
ATOM 1468 O O . GLU A 1 181 ? -21.040 -11.445 33.657 1.00 68.81 181 GLU A O 1
ATOM 1473 N N . GLN A 1 182 ? -20.485 -13.619 33.730 1.00 73.31 182 GLN A N 1
ATOM 1474 C CA . GLN A 1 182 ? -19.756 -13.601 32.463 1.00 73.31 182 GLN A CA 1
ATOM 1475 C C . GLN A 1 182 ? -20.695 -13.338 31.281 1.00 73.31 182 GLN A C 1
ATOM 1477 O O . GLN A 1 182 ? -20.292 -12.730 30.291 1.00 73.31 182 GLN A O 1
ATOM 1482 N N . PHE A 1 183 ? -21.955 -13.772 31.333 1.00 75.12 183 PHE A N 1
ATOM 1483 C CA . PHE A 1 183 ? -22.961 -13.439 30.320 1.00 75.12 183 PHE A CA 1
ATOM 1484 C C . PHE A 1 183 ? -23.309 -11.949 30.313 1.00 75.12 183 PHE A C 1
ATOM 1486 O O . PHE A 1 183 ? -23.390 -11.340 29.241 1.00 75.12 183 PHE A O 1
ATOM 1493 N N . ILE A 1 184 ? -23.478 -11.340 31.487 1.00 76.69 184 ILE A N 1
ATOM 1494 C CA . ILE A 1 184 ? -23.791 -9.909 31.597 1.00 76.69 184 ILE A CA 1
ATOM 1495 C C . ILE A 1 184 ? -22.590 -9.065 31.168 1.00 76.69 184 ILE A C 1
ATOM 1497 O O . ILE A 1 184 ? -22.755 -8.114 30.399 1.00 76.69 184 ILE A O 1
ATOM 1501 N N . GLU A 1 185 ? -21.377 -9.456 31.555 1.00 79.81 185 GLU A N 1
ATOM 1502 C CA . GLU A 1 185 ? -20.163 -8.765 31.125 1.00 79.81 185 GLU A CA 1
ATOM 1503 C C . GLU A 1 185 ? -19.939 -8.900 29.611 1.00 79.81 185 GLU A C 1
ATOM 1505 O O . GLU A 1 185 ? -19.652 -7.910 28.937 1.00 79.81 185 GLU A O 1
ATOM 1510 N N . ARG A 1 186 ? -20.218 -10.075 29.021 1.00 81.44 186 ARG A N 1
ATOM 1511 C CA . ARG A 1 186 ? -20.253 -10.252 27.555 1.00 81.44 186 ARG A CA 1
ATOM 1512 C C . ARG A 1 186 ? -21.257 -9.313 26.884 1.00 81.44 186 ARG A C 1
ATOM 1514 O O . ARG A 1 186 ? -20.951 -8.747 25.835 1.00 81.44 186 ARG A O 1
ATOM 1521 N N . ARG A 1 187 ? -22.441 -9.105 27.469 1.00 81.06 187 ARG A N 1
ATOM 1522 C CA . ARG A 1 187 ? -23.448 -8.165 26.940 1.00 81.06 187 ARG A CA 1
ATOM 1523 C C . ARG A 1 187 ? -23.005 -6.708 27.034 1.00 81.06 187 ARG A C 1
ATOM 1525 O O . ARG A 1 187 ? -23.204 -5.959 26.076 1.00 81.06 187 ARG A O 1
ATOM 1532 N N . ARG A 1 188 ? -22.382 -6.308 28.144 1.00 85.94 188 ARG A N 1
ATOM 1533 C CA . ARG A 1 188 ? -21.804 -4.963 28.311 1.00 85.94 188 ARG A CA 1
ATOM 1534 C C . ARG A 1 188 ? -20.683 -4.718 27.314 1.00 85.94 188 ARG A C 1
ATOM 1536 O O . ARG A 1 188 ? -20.692 -3.690 26.640 1.00 85.94 188 ARG A O 1
ATOM 1543 N N . GLN A 1 189 ? -19.782 -5.684 27.155 1.00 87.06 189 GLN A N 1
ATOM 1544 C CA . GLN A 1 189 ? -18.714 -5.613 26.166 1.00 87.06 189 GLN A CA 1
ATOM 1545 C C . GLN A 1 189 ? -19.283 -5.514 24.748 1.00 87.06 189 GLN A C 1
ATOM 1547 O O . GLN A 1 189 ? -18.910 -4.615 24.003 1.00 87.06 189 GLN A O 1
ATOM 1552 N N . HIS A 1 190 ? -20.277 -6.335 24.406 1.00 88.25 190 HIS A N 1
ATOM 1553 C CA . HIS A 1 190 ? -20.957 -6.253 23.115 1.00 88.25 190 HIS A CA 1
ATOM 1554 C C . HIS A 1 190 ? -21.639 -4.890 22.889 1.00 88.25 190 HIS A C 1
ATOM 1556 O O . HIS A 1 190 ? -21.650 -4.370 21.771 1.00 88.25 190 HIS A O 1
ATOM 1562 N N . PHE A 1 191 ? -22.203 -4.272 23.933 1.00 89.19 191 PHE A N 1
ATOM 1563 C CA . PHE A 1 191 ? -22.733 -2.911 23.845 1.00 89.19 191 PHE A CA 1
ATOM 1564 C C . PHE A 1 191 ? -21.629 -1.891 23.543 1.00 89.19 191 PHE A C 1
ATOM 1566 O O . PHE A 1 191 ? -21.801 -1.070 22.642 1.00 89.19 191 PHE A O 1
ATOM 1573 N N . LEU A 1 192 ? -20.498 -1.958 24.252 1.00 89.06 192 LEU A N 1
ATOM 1574 C CA . LEU A 1 192 ? -19.338 -1.099 23.998 1.00 89.06 192 LEU A CA 1
ATOM 1575 C C . LEU A 1 192 ? -18.795 -1.289 22.583 1.00 89.06 192 LEU A C 1
ATOM 1577 O O . LEU A 1 192 ? -18.494 -0.310 21.899 1.00 89.06 192 LEU A O 1
ATOM 1581 N N . ASP A 1 193 ? -18.729 -2.533 22.121 1.00 89.31 193 ASP A N 1
ATOM 1582 C CA . ASP A 1 193 ? -18.271 -2.852 20.779 1.00 89.31 193 ASP A CA 1
ATOM 1583 C C . ASP A 1 193 ? -19.199 -2.234 19.737 1.00 89.31 193 ASP A C 1
ATOM 1585 O O . ASP A 1 193 ? -18.759 -1.445 18.902 1.00 89.31 193 ASP A O 1
ATOM 1589 N N . ARG A 1 194 ? -20.507 -2.468 19.854 1.00 89.88 194 ARG A N 1
ATOM 1590 C CA . ARG A 1 194 ? -21.495 -1.950 18.903 1.00 89.88 194 ARG A CA 1
ATOM 1591 C C . ARG A 1 194 ? -21.577 -0.422 18.882 1.00 89.88 194 ARG A C 1
ATOM 1593 O O . ARG A 1 194 ? -21.792 0.152 17.818 1.00 89.88 194 ARG A O 1
ATOM 1600 N N . GLN A 1 195 ? -21.464 0.230 20.038 1.00 87.31 195 GLN A N 1
ATOM 1601 C CA . GLN A 1 195 ? -21.688 1.675 20.165 1.00 87.31 195 GLN A CA 1
ATOM 1602 C C . GLN A 1 195 ? -20.413 2.507 20.009 1.00 87.31 195 GLN A C 1
ATOM 1604 O O . GLN A 1 195 ? -20.500 3.676 19.636 1.00 87.31 195 GLN A O 1
ATOM 1609 N N . PHE A 1 196 ? -19.239 1.932 20.285 1.00 88.75 196 PHE A N 1
ATOM 1610 C CA . PHE A 1 196 ? -17.987 2.683 20.325 1.00 88.75 196 PHE A CA 1
ATOM 1611 C C . PHE A 1 196 ? -16.843 1.998 19.570 1.00 88.75 196 PHE A C 1
ATOM 1613 O O . PHE A 1 196 ? -16.345 2.576 18.602 1.00 88.75 196 PHE A O 1
ATOM 1620 N N . ASN A 1 197 ? -16.438 0.777 19.944 1.00 87.94 197 ASN A N 1
ATOM 1621 C CA . ASN A 1 197 ? -15.212 0.182 19.385 1.00 87.94 197 ASN A CA 1
ATOM 1622 C C . ASN A 1 197 ? -15.349 -0.141 17.891 1.00 87.94 197 ASN A C 1
ATOM 1624 O O . ASN A 1 197 ? -14.464 0.195 17.101 1.00 87.94 197 ASN A O 1
ATOM 1628 N N . THR A 1 198 ? -16.461 -0.754 17.480 1.00 89.44 198 THR A N 1
ATOM 1629 C CA . THR A 1 198 ? -16.714 -1.113 16.081 1.00 89.44 198 THR A CA 1
ATOM 1630 C C . THR A 1 198 ? -16.866 0.130 15.199 1.00 89.44 198 THR A C 1
ATOM 1632 O O . THR A 1 198 ? -16.129 0.210 14.215 1.00 89.44 198 THR A O 1
ATOM 1635 N N . PRO A 1 199 ? -17.697 1.143 15.534 1.00 90.19 199 PRO A N 1
ATOM 1636 C CA . PRO A 1 199 ? -17.760 2.383 14.754 1.00 90.19 199 PRO A CA 1
ATOM 1637 C C . PRO A 1 199 ? -16.423 3.131 14.671 1.00 90.19 199 PRO A C 1
ATOM 1639 O O . PRO A 1 199 ? -16.071 3.634 13.604 1.00 90.19 199 PRO A O 1
ATOM 1642 N N . ARG A 1 200 ? -15.648 3.178 15.765 1.00 90.88 200 ARG A N 1
ATOM 1643 C CA . ARG A 1 200 ? -14.315 3.803 15.788 1.00 90.88 200 ARG A CA 1
ATOM 1644 C C . ARG A 1 200 ? -13.339 3.076 14.860 1.00 90.88 200 ARG A C 1
ATOM 1646 O O . ARG A 1 200 ? -12.642 3.718 14.077 1.00 90.88 200 ARG A O 1
ATOM 1653 N N . SER A 1 201 ? -13.313 1.745 14.920 1.00 88.94 201 SER A N 1
ATOM 1654 C CA . SER A 1 201 ? -12.471 0.907 14.059 1.00 88.94 201 SER A CA 1
ATOM 1655 C C . SER A 1 201 ? -12.862 1.026 12.582 1.00 88.94 201 SER A C 1
ATOM 1657 O O . SER A 1 201 ? -12.002 1.250 11.729 1.00 88.94 201 SER A O 1
ATOM 1659 N N . GLN A 1 202 ? -14.163 0.971 12.278 1.00 89.81 202 GLN A N 1
ATOM 1660 C CA . GLN A 1 202 ? -14.685 1.162 10.922 1.00 89.81 202 GLN A CA 1
ATOM 1661 C C . GLN A 1 202 ? -14.318 2.540 10.373 1.00 89.81 202 GLN A C 1
ATOM 1663 O O . GLN A 1 202 ? -13.780 2.634 9.276 1.00 89.81 202 GLN A O 1
ATOM 1668 N N . PHE A 1 203 ? -14.505 3.603 11.159 1.00 89.81 203 PHE A N 1
ATOM 1669 C CA . PHE A 1 203 ? -14.128 4.952 10.748 1.00 89.81 203 PHE A CA 1
ATOM 1670 C C . PHE A 1 203 ? -12.628 5.078 10.455 1.00 89.81 203 PHE A C 1
ATOM 1672 O O . PHE A 1 203 ? -12.250 5.667 9.442 1.00 89.81 203 PHE A O 1
ATOM 1679 N N . ARG A 1 204 ? -11.772 4.484 11.295 1.00 87.94 204 ARG A N 1
ATOM 1680 C CA . ARG A 1 204 ? -10.323 4.434 11.058 1.00 87.94 204 ARG A CA 1
ATOM 1681 C C . ARG A 1 204 ? -9.988 3.689 9.761 1.00 87.94 204 ARG A C 1
ATOM 1683 O O . ARG A 1 204 ? -9.160 4.165 8.986 1.00 87.94 204 ARG A O 1
ATOM 1690 N N . SER A 1 205 ? -10.631 2.547 9.513 1.00 86.62 205 SER A N 1
ATOM 1691 C CA . SER A 1 205 ? -10.457 1.756 8.287 1.00 86.62 205 SER A CA 1
ATOM 1692 C C . SER A 1 205 ? -10.912 2.524 7.041 1.00 86.62 205 SER A C 1
ATOM 1694 O O . SER A 1 205 ? -10.203 2.550 6.035 1.00 86.62 205 SER A O 1
ATOM 1696 N N . ASP A 1 206 ? -12.050 3.211 7.109 1.00 87.00 206 ASP A N 1
ATOM 1697 C CA . ASP A 1 206 ? -12.570 4.026 6.010 1.00 87.00 206 ASP A CA 1
ATOM 1698 C C . ASP A 1 206 ? -11.660 5.222 5.714 1.00 87.00 206 ASP A C 1
ATOM 1700 O O . ASP A 1 206 ? -11.385 5.529 4.551 1.00 87.00 206 ASP A O 1
ATOM 1704 N N . LEU A 1 207 ? -11.152 5.889 6.756 1.00 84.25 207 LEU A N 1
ATOM 1705 C CA . LEU A 1 207 ? -10.151 6.945 6.611 1.00 84.25 207 LEU A CA 1
ATOM 1706 C C . LEU A 1 207 ? -8.878 6.410 5.957 1.00 84.25 207 LEU A C 1
ATOM 1708 O O . LEU A 1 207 ? -8.377 7.028 5.015 1.00 84.25 207 LEU A O 1
ATOM 1712 N N . MET A 1 208 ? -8.389 5.251 6.405 1.00 81.56 208 MET A N 1
ATOM 1713 C CA . MET A 1 208 ? -7.237 4.583 5.805 1.00 81.56 208 MET A CA 1
ATOM 1714 C C . MET A 1 208 ? -7.485 4.325 4.313 1.00 81.56 208 MET A C 1
ATOM 1716 O O . MET A 1 208 ? -6.676 4.732 3.482 1.00 81.56 208 MET A O 1
ATOM 1720 N N . ALA A 1 209 ? -8.624 3.738 3.945 1.00 80.88 209 ALA A N 1
ATOM 1721 C CA . ALA A 1 209 ? -8.961 3.454 2.552 1.00 80.88 209 ALA A CA 1
ATOM 1722 C C . ALA A 1 209 ? -9.022 4.725 1.683 1.00 80.88 209 ALA A C 1
ATOM 1724 O O . ALA A 1 209 ? -8.492 4.735 0.571 1.00 80.88 209 ALA A O 1
ATOM 1725 N N . ARG A 1 210 ? -9.608 5.816 2.195 1.00 79.06 210 ARG A N 1
ATOM 1726 C CA . ARG A 1 210 ? -9.736 7.092 1.466 1.00 79.06 210 ARG A CA 1
ATOM 1727 C C . ARG A 1 210 ? -8.403 7.817 1.287 1.00 79.06 210 ARG A C 1
ATOM 1729 O O . ARG A 1 210 ? -8.169 8.413 0.238 1.00 79.06 210 ARG A O 1
ATOM 1736 N N . ARG A 1 211 ? -7.539 7.816 2.309 1.00 73.62 211 ARG A N 1
ATOM 1737 C CA . ARG A 1 211 ? -6.320 8.644 2.329 1.00 73.62 211 ARG A CA 1
ATOM 1738 C C . ARG A 1 211 ? -5.075 7.938 1.821 1.00 73.62 211 ARG A C 1
ATOM 1740 O O . ARG A 1 211 ? -4.272 8.606 1.177 1.00 73.62 211 ARG A O 1
ATOM 1747 N N . VAL A 1 212 ? -4.916 6.635 2.068 1.00 69.75 212 VAL A N 1
ATOM 1748 C CA . VAL A 1 212 ? -3.706 5.887 1.678 1.00 69.75 212 VAL A CA 1
ATOM 1749 C C . VAL A 1 212 ? -3.450 6.055 0.179 1.00 69.75 212 VAL A C 1
ATOM 1751 O O . VAL A 1 212 ? -2.380 6.509 -0.207 1.00 69.75 212 VAL A O 1
ATOM 1754 N N . GLY A 1 213 ? -4.452 5.816 -0.672 1.00 63.34 213 GLY A N 1
ATOM 1755 C CA . GLY A 1 213 ? -4.285 5.978 -2.120 1.00 63.34 213 GLY A CA 1
ATOM 1756 C C . GLY A 1 213 ? -3.817 7.381 -2.523 1.00 63.34 213 GLY A C 1
ATOM 1757 O O . GLY A 1 213 ? -2.842 7.519 -3.252 1.00 63.34 213 GLY A O 1
ATOM 1758 N N . GLY A 1 214 ? -4.470 8.424 -2.003 1.00 69.12 214 GLY A N 1
ATOM 1759 C CA . GLY A 1 214 ? -4.194 9.807 -2.400 1.00 69.12 214 GLY A CA 1
ATOM 1760 C C . GLY A 1 214 ? -2.911 10.399 -1.823 1.00 69.12 214 GLY A C 1
ATOM 1761 O O . GLY A 1 214 ? -2.436 11.409 -2.327 1.00 69.12 214 GLY A O 1
ATOM 1762 N N . ALA A 1 215 ? -2.363 9.821 -0.762 1.00 69.56 215 ALA A N 1
ATOM 1763 C CA . ALA A 1 215 ? -1.267 10.435 -0.037 1.00 69.56 215 ALA A CA 1
ATOM 1764 C C . ALA A 1 215 ? 0.066 9.698 -0.255 1.00 69.56 215 ALA A C 1
ATOM 1766 O O . ALA A 1 215 ? 1.083 10.361 -0.393 1.00 69.56 215 ALA A O 1
ATOM 1767 N N . PHE A 1 216 ? 0.047 8.380 -0.485 1.00 74.31 216 PHE A N 1
ATOM 1768 C CA . PHE A 1 216 ? 1.188 7.682 -1.094 1.00 74.31 216 PHE A CA 1
ATOM 1769 C C . PHE A 1 216 ? 1.414 8.119 -2.554 1.00 74.31 216 PHE A C 1
ATOM 1771 O O . PHE A 1 216 ? 2.558 8.259 -2.977 1.00 74.31 216 PHE A O 1
ATOM 1778 N N . ALA A 1 217 ? 0.346 8.423 -3.304 1.00 71.19 217 ALA A N 1
ATOM 1779 C CA . ALA A 1 217 ? 0.466 8.951 -4.666 1.00 71.19 217 ALA A CA 1
ATOM 1780 C C . ALA A 1 217 ? 1.148 10.331 -4.731 1.00 71.19 217 ALA A C 1
ATOM 1782 O O . ALA A 1 217 ? 1.837 10.611 -5.707 1.00 71.19 217 ALA A O 1
ATOM 1783 N N . LYS A 1 218 ? 0.999 11.179 -3.700 1.00 76.25 218 LYS A N 1
ATOM 1784 C CA . LYS A 1 218 ? 1.672 12.492 -3.635 1.00 76.25 218 LYS A CA 1
ATOM 1785 C C . LYS A 1 218 ? 3.190 12.373 -3.554 1.00 76.25 218 LYS A C 1
ATOM 1787 O O . LYS A 1 218 ? 3.888 13.190 -4.137 1.00 76.25 218 LYS A O 1
ATOM 1792 N N . ASP A 1 219 ? 3.679 11.338 -2.882 1.00 79.12 219 ASP A N 1
ATOM 1793 C CA . ASP A 1 219 ? 5.103 11.007 -2.803 1.00 79.12 219 ASP A CA 1
ATOM 1794 C C . ASP A 1 219 ? 5.522 9.977 -3.870 1.00 79.12 219 ASP A C 1
ATOM 1796 O O . ASP A 1 219 ? 6.552 9.317 -3.740 1.00 79.12 219 ASP A O 1
ATOM 1800 N N . PHE A 1 220 ? 4.725 9.832 -4.940 1.00 79.88 220 PHE A N 1
ATOM 1801 C CA . PHE A 1 220 ? 5.012 8.980 -6.100 1.00 79.88 220 PHE A CA 1
ATOM 1802 C C . PHE A 1 220 ? 5.226 7.497 -5.754 1.00 79.88 220 PHE A C 1
ATOM 1804 O O . PHE A 1 220 ? 5.976 6.777 -6.417 1.00 79.88 220 PHE A O 1
ATOM 1811 N N . PHE A 1 221 ? 4.534 7.001 -4.728 1.00 84.31 221 PHE A N 1
ATOM 1812 C CA . PHE A 1 221 ? 4.432 5.569 -4.470 1.00 84.31 221 PHE A CA 1
ATOM 1813 C C . PHE A 1 221 ? 3.280 4.968 -5.270 1.00 84.31 221 PHE A C 1
ATOM 1815 O O . PHE A 1 221 ? 2.146 5.446 -5.232 1.00 84.31 221 PHE A O 1
ATOM 1822 N N . VAL A 1 222 ? 3.561 3.862 -5.953 1.00 84.19 222 VAL A N 1
ATOM 1823 C CA . VAL A 1 222 ? 2.574 3.086 -6.705 1.00 84.19 222 VAL A CA 1
ATOM 1824 C C . VAL A 1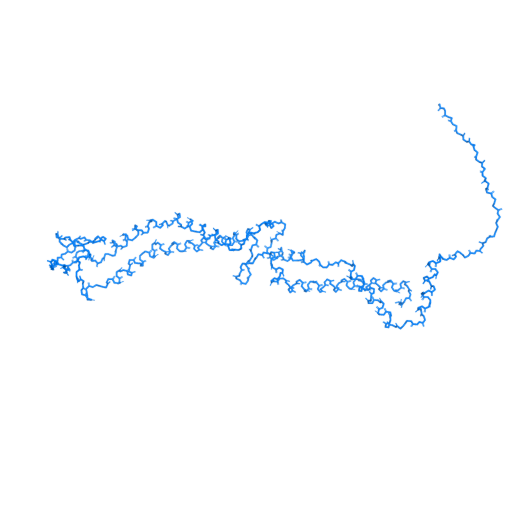 222 ? 2.385 1.713 -6.078 1.00 84.19 222 VAL A C 1
ATOM 1826 O O . VAL A 1 222 ? 3.299 1.141 -5.476 1.00 84.19 222 VAL A O 1
ATOM 1829 N N . ARG A 1 223 ? 1.177 1.164 -6.212 1.00 83.81 223 ARG A N 1
ATOM 1830 C CA . ARG A 1 223 ? 0.857 -0.171 -5.704 1.00 83.81 223 ARG A CA 1
ATOM 1831 C C . ARG A 1 223 ? 1.116 -1.210 -6.790 1.00 83.81 223 ARG A C 1
ATOM 1833 O O . ARG A 1 223 ? 0.456 -1.208 -7.824 1.00 83.81 223 ARG A O 1
ATOM 1840 N N . VAL A 1 224 ? 2.044 -2.124 -6.531 1.00 81.69 224 VAL A N 1
ATOM 1841 C CA . VAL A 1 224 ? 2.423 -3.223 -7.429 1.00 81.69 224 VAL A CA 1
ATOM 1842 C C . VAL A 1 224 ? 2.467 -4.510 -6.622 1.00 81.69 224 VAL A C 1
ATOM 1844 O O . VAL A 1 224 ? 3.095 -4.550 -5.568 1.00 81.69 224 VAL A O 1
ATOM 1847 N N . ASN A 1 225 ? 1.791 -5.567 -7.084 1.00 81.75 225 ASN A N 1
ATOM 1848 C CA . ASN A 1 225 ? 1.735 -6.861 -6.386 1.00 81.75 225 ASN A CA 1
ATOM 1849 C C . ASN A 1 225 ? 1.392 -6.709 -4.892 1.00 81.75 225 ASN A C 1
ATOM 1851 O O . ASN A 1 225 ? 2.019 -7.303 -4.018 1.00 81.75 225 ASN A O 1
ATOM 1855 N N . ASN A 1 226 ? 0.411 -5.848 -4.605 1.00 80.81 226 ASN A N 1
ATOM 1856 C CA . ASN A 1 226 ? -0.043 -5.503 -3.259 1.00 80.81 226 ASN A CA 1
ATOM 1857 C C . ASN A 1 226 ? 0.992 -4.799 -2.350 1.00 80.81 226 ASN A C 1
ATOM 1859 O O . ASN A 1 226 ? 0.745 -4.639 -1.156 1.00 80.81 226 ASN A O 1
ATOM 1863 N N . ARG A 1 227 ? 2.124 -4.343 -2.893 1.00 82.75 227 ARG A N 1
ATOM 1864 C CA . ARG A 1 227 ? 3.162 -3.596 -2.171 1.00 82.75 227 ARG A CA 1
ATOM 1865 C C . ARG A 1 227 ? 3.273 -2.176 -2.710 1.00 82.75 227 ARG A C 1
ATOM 1867 O O . ARG A 1 227 ? 3.094 -1.947 -3.902 1.00 82.75 227 ARG A O 1
ATOM 1874 N N . TRP A 1 228 ? 3.568 -1.230 -1.826 1.00 84.00 228 TRP A N 1
ATOM 1875 C CA . TRP A 1 228 ? 3.895 0.138 -2.213 1.00 84.00 228 TRP A CA 1
ATOM 1876 C C . TRP A 1 228 ? 5.369 0.208 -2.590 1.00 84.00 228 TRP A C 1
ATOM 1878 O O . TRP A 1 228 ? 6.232 -0.138 -1.784 1.00 84.00 228 TRP A O 1
ATOM 1888 N N . ILE A 1 229 ? 5.643 0.626 -3.821 1.00 84.38 229 ILE A N 1
ATOM 1889 C CA . ILE A 1 229 ? 6.990 0.799 -4.359 1.00 84.38 229 ILE A CA 1
ATOM 1890 C C . ILE A 1 229 ? 7.088 2.233 -4.867 1.00 84.38 229 ILE A C 1
ATOM 1892 O O . ILE A 1 229 ? 6.146 2.750 -5.467 1.00 84.38 229 ILE A O 1
ATOM 1896 N N . ARG A 1 230 ? 8.213 2.888 -4.591 1.00 83.94 230 ARG A N 1
ATOM 1897 C CA . ARG A 1 230 ? 8.480 4.235 -5.093 1.00 83.94 230 ARG A CA 1
ATOM 1898 C C . ARG A 1 230 ? 8.724 4.176 -6.601 1.00 83.94 230 ARG A C 1
ATOM 1900 O O . ARG A 1 230 ? 9.360 3.235 -7.078 1.00 83.94 230 ARG A O 1
ATOM 1907 N N . ALA A 1 231 ? 8.181 5.134 -7.344 1.00 83.00 231 ALA A N 1
ATOM 1908 C CA . ALA A 1 231 ? 8.130 5.055 -8.799 1.00 83.00 231 ALA A CA 1
ATOM 1909 C C . ALA A 1 231 ? 9.519 5.029 -9.478 1.00 83.00 231 ALA A C 1
ATOM 1911 O O . ALA A 1 231 ? 9.696 4.352 -10.485 1.00 83.00 231 ALA A O 1
ATOM 1912 N N . ASP A 1 232 ? 10.527 5.658 -8.879 1.00 76.31 232 ASP A N 1
ATOM 1913 C CA . ASP A 1 232 ? 11.927 5.624 -9.328 1.00 76.31 232 ASP A CA 1
ATOM 1914 C C . ASP A 1 232 ? 12.557 4.221 -9.239 1.00 76.31 232 ASP A C 1
ATOM 1916 O O . ASP A 1 232 ? 13.382 3.846 -10.063 1.00 76.31 232 ASP A O 1
ATOM 1920 N N . ARG A 1 233 ? 12.124 3.392 -8.281 1.00 82.50 233 ARG A N 1
ATOM 1921 C CA . ARG A 1 233 ? 12.628 2.019 -8.097 1.00 82.50 233 ARG A CA 1
ATOM 1922 C C . ARG A 1 233 ? 11.909 0.983 -8.963 1.00 82.50 233 ARG A C 1
ATOM 1924 O O . ARG A 1 233 ? 12.222 -0.211 -8.899 1.00 82.50 233 ARG A O 1
ATOM 1931 N N . LEU A 1 234 ? 10.930 1.395 -9.772 1.00 84.25 234 LEU A N 1
ATOM 1932 C CA . LEU A 1 234 ? 10.196 0.477 -10.654 1.00 84.25 234 LEU A CA 1
ATOM 1933 C C . LEU A 1 234 ? 11.081 -0.049 -11.787 1.00 84.25 234 LEU A C 1
ATOM 1935 O O . LEU A 1 234 ? 10.885 -1.184 -12.227 1.00 84.25 234 LEU A O 1
ATOM 1939 N N . GLN A 1 235 ? 12.069 0.737 -12.224 1.00 80.00 235 GLN A N 1
ATOM 1940 C CA . GLN A 1 235 ? 13.060 0.330 -13.224 1.00 80.00 235 GLN A CA 1
ATOM 1941 C C . GLN A 1 235 ? 13.789 -0.950 -12.799 1.00 80.00 235 GLN A C 1
ATOM 1943 O O . GLN A 1 235 ? 13.812 -1.933 -13.541 1.00 80.00 235 GLN A O 1
ATOM 1948 N N . GLU A 1 236 ? 14.293 -0.976 -11.565 1.00 76.88 236 GLU A N 1
ATOM 1949 C CA . GLU A 1 236 ? 15.060 -2.099 -11.014 1.00 76.88 236 GLU A CA 1
ATOM 1950 C C . GLU A 1 236 ? 14.202 -3.346 -10.762 1.00 76.88 236 GLU A C 1
ATOM 1952 O O . GLU A 1 236 ? 14.669 -4.477 -10.918 1.00 76.88 236 GLU A O 1
ATOM 1957 N N . THR A 1 237 ? 12.944 -3.145 -10.361 1.00 72.19 237 THR A N 1
ATOM 1958 C CA . THR A 1 237 ? 12.102 -4.210 -9.795 1.00 72.19 237 THR A CA 1
ATOM 1959 C C . THR A 1 237 ? 11.070 -4.782 -10.764 1.00 72.19 237 THR A C 1
ATOM 1961 O O . THR A 1 237 ? 10.720 -5.955 -10.644 1.00 72.19 237 THR A O 1
ATOM 1964 N N . ILE A 1 238 ? 10.578 -3.990 -11.722 1.00 81.00 238 ILE A N 1
ATOM 1965 C CA . ILE A 1 238 ? 9.440 -4.355 -12.584 1.00 81.00 238 ILE A CA 1
ATOM 1966 C C . ILE A 1 238 ? 9.805 -4.217 -14.055 1.00 81.00 238 ILE A C 1
ATOM 1968 O O . ILE A 1 238 ? 9.625 -5.159 -14.826 1.00 81.00 238 ILE A O 1
ATOM 1972 N N . PHE A 1 239 ? 10.333 -3.060 -14.456 1.00 85.06 239 PHE A N 1
ATOM 1973 C CA . PHE A 1 239 ? 10.553 -2.770 -15.870 1.00 85.06 239 PHE A CA 1
ATOM 1974 C C . PHE A 1 239 ? 11.818 -3.404 -16.436 1.00 85.06 239 PHE A C 1
ATOM 1976 O O . PHE A 1 239 ? 11.982 -3.414 -17.649 1.00 85.06 239 PHE A O 1
ATOM 1983 N N . LYS A 1 240 ? 12.674 -4.015 -15.611 1.00 85.56 240 LYS A N 1
ATOM 1984 C CA . LYS A 1 240 ? 13.921 -4.662 -16.047 1.00 85.56 240 LYS A CA 1
ATOM 1985 C C . LYS A 1 240 ? 13.750 -5.566 -17.277 1.00 85.56 240 LYS A C 1
ATOM 1987 O O . LYS A 1 240 ? 14.542 -5.495 -18.214 1.00 85.56 240 LYS A O 1
ATOM 1992 N N . ALA A 1 241 ? 12.705 -6.395 -17.306 1.00 87.06 241 ALA A N 1
ATOM 1993 C CA . ALA A 1 241 ? 12.442 -7.287 -18.438 1.00 87.06 241 ALA A CA 1
ATOM 1994 C C . ALA A 1 241 ? 11.919 -6.546 -19.685 1.00 87.06 241 ALA A C 1
ATOM 1996 O O . ALA A 1 241 ? 12.242 -6.925 -20.811 1.00 87.06 241 ALA A O 1
ATOM 1997 N N . GLU A 1 242 ? 11.109 -5.503 -19.503 1.00 87.88 242 GLU A N 1
ATOM 1998 C CA . GLU A 1 242 ? 10.573 -4.683 -20.597 1.00 87.88 242 GLU A CA 1
ATOM 1999 C C . GLU A 1 242 ? 11.664 -3.795 -21.210 1.00 87.88 242 GLU A C 1
ATOM 2001 O O . GLU A 1 242 ? 11.815 -3.764 -22.431 1.00 87.88 242 GLU A O 1
ATOM 2006 N N . LEU A 1 243 ? 12.496 -3.175 -20.372 1.00 89.19 243 LEU A N 1
ATOM 2007 C CA . LEU A 1 243 ? 13.666 -2.398 -20.774 1.00 89.19 243 LEU A CA 1
ATOM 2008 C C . LEU A 1 243 ? 14.674 -3.259 -21.533 1.00 89.19 243 LEU A C 1
ATOM 2010 O O . LEU A 1 243 ? 15.124 -2.852 -22.598 1.00 89.19 243 LEU A O 1
ATOM 2014 N N . ALA A 1 244 ? 14.952 -4.486 -21.080 1.00 89.94 244 ALA A N 1
ATOM 2015 C CA . ALA A 1 244 ? 15.823 -5.408 -21.812 1.00 89.94 244 ALA A CA 1
ATOM 2016 C C . ALA A 1 244 ? 15.281 -5.742 -23.215 1.00 89.94 244 ALA A C 1
ATOM 2018 O O . ALA A 1 244 ? 16.037 -5.771 -24.189 1.00 89.94 244 ALA A O 1
ATOM 2019 N N . LYS A 1 245 ? 13.962 -5.949 -23.348 1.00 91.44 245 LYS A N 1
ATOM 2020 C CA . LYS A 1 245 ? 13.317 -6.169 -24.654 1.00 91.44 245 LYS A CA 1
ATOM 2021 C C . LYS A 1 245 ? 13.416 -4.934 -25.548 1.00 91.44 245 LYS A C 1
ATOM 2023 O O . LYS A 1 245 ? 13.690 -5.076 -26.739 1.00 91.44 245 LYS A O 1
ATOM 2028 N N . MET A 1 246 ? 13.189 -3.741 -25.001 1.00 90.75 246 MET A N 1
ATOM 2029 C CA . MET A 1 246 ? 13.307 -2.488 -25.753 1.00 90.75 246 MET A CA 1
ATOM 2030 C C . MET A 1 246 ? 14.745 -2.221 -26.188 1.00 90.75 246 MET A C 1
ATOM 2032 O O . MET A 1 246 ? 14.966 -1.905 -27.354 1.00 90.75 246 MET A O 1
ATOM 2036 N N . ARG A 1 247 ? 15.719 -2.454 -25.307 1.00 92.56 247 ARG A N 1
ATOM 2037 C CA . ARG A 1 247 ? 17.145 -2.358 -25.618 1.00 92.56 247 ARG A CA 1
ATOM 2038 C C . ARG A 1 247 ? 17.541 -3.306 -26.743 1.00 92.56 247 ARG A C 1
ATOM 2040 O O . ARG A 1 247 ? 18.155 -2.879 -27.712 1.00 92.56 247 ARG A O 1
ATOM 2047 N N . HIS A 1 248 ? 17.112 -4.567 -26.683 1.00 92.56 248 HIS A N 1
ATOM 2048 C CA . HIS A 1 248 ? 17.379 -5.524 -27.758 1.00 92.56 248 HIS A CA 1
ATOM 2049 C C . HIS A 1 248 ? 16.778 -5.078 -29.101 1.00 92.56 248 HIS A C 1
ATOM 2051 O O . HIS A 1 248 ? 17.410 -5.224 -30.147 1.00 92.56 248 HIS A O 1
ATOM 2057 N N . LYS A 1 249 ? 15.552 -4.537 -29.096 1.00 92.94 249 LYS A N 1
ATOM 2058 C CA . LYS A 1 249 ? 14.919 -3.993 -30.309 1.00 92.94 249 LYS A CA 1
ATOM 2059 C C . LYS A 1 249 ? 15.686 -2.790 -30.857 1.00 92.94 249 LYS A C 1
ATOM 2061 O O . LYS A 1 249 ? 15.935 -2.748 -32.057 1.00 92.94 249 LYS A O 1
ATOM 2066 N N . PHE A 1 250 ? 16.089 -1.866 -29.987 1.00 92.56 250 PHE A N 1
ATOM 2067 C CA . PHE A 1 250 ? 16.890 -0.701 -30.355 1.00 92.56 250 PHE A CA 1
ATOM 2068 C C . PHE A 1 250 ? 18.230 -1.118 -30.971 1.00 92.56 250 PHE A C 1
ATOM 2070 O O . PHE A 1 250 ? 18.564 -0.681 -32.069 1.00 92.56 250 PHE A O 1
ATOM 2077 N N . ASP A 1 251 ? 18.953 -2.039 -30.329 1.00 90.88 251 ASP A N 1
ATOM 2078 C CA . ASP A 1 251 ? 20.224 -2.554 -30.842 1.00 90.88 251 ASP A CA 1
ATOM 2079 C C . ASP A 1 251 ? 20.052 -3.226 -32.209 1.00 90.88 251 ASP A C 1
ATOM 2081 O O . ASP A 1 251 ? 20.887 -3.055 -33.096 1.00 90.88 251 ASP A O 1
ATOM 2085 N N . ALA A 1 252 ? 18.971 -3.986 -32.407 1.00 92.25 252 ALA A N 1
ATOM 2086 C CA . ALA A 1 252 ? 18.674 -4.617 -33.690 1.00 92.25 252 ALA A CA 1
ATOM 2087 C C . ALA A 1 252 ? 18.382 -3.583 -34.790 1.00 92.25 252 ALA A C 1
ATOM 2089 O O . ALA A 1 252 ? 18.891 -3.718 -35.905 1.00 92.25 252 ALA A O 1
ATOM 2090 N N . GLU A 1 253 ? 17.610 -2.539 -34.478 1.00 92.56 253 GLU A N 1
ATOM 2091 C CA . GLU A 1 253 ? 17.297 -1.452 -35.407 1.00 92.56 253 GLU A CA 1
ATOM 2092 C C . GLU A 1 253 ? 18.556 -0.663 -35.792 1.00 92.56 253 GLU A C 1
ATOM 2094 O O . GLU A 1 253 ? 18.825 -0.461 -36.979 1.00 92.56 253 GLU A O 1
ATOM 2099 N N . MET A 1 254 ? 19.370 -0.281 -34.804 1.00 92.31 254 MET A N 1
ATOM 2100 C CA . MET A 1 254 ? 20.622 0.443 -35.029 1.00 92.31 254 MET A CA 1
ATOM 2101 C C . MET A 1 254 ? 21.618 -0.391 -35.836 1.00 92.31 254 MET A C 1
ATOM 2103 O O . MET A 1 254 ? 22.189 0.104 -36.808 1.00 92.31 254 MET A O 1
ATOM 2107 N N . ARG A 1 255 ? 21.763 -1.687 -35.525 1.00 91.06 255 ARG A N 1
ATOM 2108 C CA . ARG A 1 255 ? 22.570 -2.608 -36.343 1.00 91.06 255 ARG A CA 1
ATOM 2109 C C . ARG A 1 255 ? 22.052 -2.696 -37.775 1.00 91.06 255 ARG A C 1
ATOM 2111 O O . ARG A 1 255 ? 22.864 -2.760 -38.690 1.00 91.06 255 ARG A O 1
ATOM 2118 N N . GLY A 1 256 ? 20.735 -2.705 -37.984 1.00 91.69 256 GLY A N 1
ATOM 2119 C CA . GLY A 1 256 ? 20.128 -2.700 -39.316 1.00 91.69 256 GLY A CA 1
ATOM 2120 C C . GLY A 1 256 ? 20.500 -1.453 -40.121 1.00 91.69 256 GLY A C 1
ATOM 2121 O O . GLY A 1 256 ? 20.995 -1.577 -41.242 1.00 91.69 256 GLY A O 1
ATOM 2122 N N . LYS A 1 257 ? 20.344 -0.265 -39.521 1.00 92.62 257 LYS A N 1
ATOM 2123 C CA . LYS A 1 257 ? 20.721 1.022 -40.135 1.00 92.62 257 LYS A CA 1
ATOM 2124 C C . LYS A 1 257 ? 22.212 1.072 -40.470 1.00 92.62 257 LYS A C 1
ATOM 2126 O O . LYS A 1 257 ? 22.575 1.354 -41.608 1.00 92.62 257 LYS A O 1
ATOM 2131 N N . TYR A 1 258 ? 23.077 0.700 -39.526 1.00 92.44 258 TYR A N 1
ATOM 2132 C CA . TYR A 1 258 ? 24.521 0.693 -39.763 1.00 92.44 258 TYR A CA 1
ATOM 2133 C C . TYR A 1 258 ? 24.964 -0.343 -40.782 1.00 92.44 258 TYR A C 1
ATOM 2135 O O . TYR A 1 258 ? 25.882 -0.067 -41.546 1.00 92.44 258 TYR A O 1
ATOM 2143 N N . ARG A 1 259 ? 24.321 -1.514 -40.839 1.00 91.31 259 ARG A N 1
ATOM 2144 C CA . ARG A 1 259 ? 24.577 -2.481 -41.912 1.00 91.31 259 ARG A CA 1
ATOM 2145 C C . ARG A 1 259 ? 24.255 -1.876 -43.270 1.00 91.31 259 ARG A C 1
ATOM 2147 O O . ARG A 1 259 ? 25.100 -1.953 -44.147 1.00 91.31 259 ARG A O 1
ATOM 2154 N N . ALA A 1 260 ? 23.097 -1.235 -43.423 1.00 91.81 260 ALA A N 1
ATOM 2155 C CA . ALA A 1 260 ? 22.722 -0.591 -44.681 1.00 91.81 260 ALA A CA 1
ATOM 2156 C C . ALA A 1 260 ? 23.724 0.503 -45.094 1.00 91.81 260 ALA A C 1
ATOM 2158 O O . ALA A 1 260 ? 24.172 0.517 -46.239 1.00 91.81 260 ALA A O 1
ATOM 2159 N N . GLU A 1 261 ? 24.137 1.362 -44.157 1.00 90.62 261 GLU A N 1
ATOM 2160 C CA . GLU A 1 261 ? 25.160 2.387 -44.406 1.00 90.62 261 GLU A CA 1
ATOM 2161 C C . GLU A 1 261 ? 26.518 1.788 -44.788 1.00 90.62 261 GLU A C 1
ATOM 2163 O O . GLU A 1 261 ? 27.138 2.228 -45.750 1.00 90.62 261 GLU A O 1
ATOM 2168 N N . VAL A 1 262 ? 26.997 0.782 -44.049 1.00 90.81 262 VAL A N 1
ATOM 2169 C CA . VAL A 1 262 ? 28.291 0.139 -44.324 1.00 90.81 262 VAL A CA 1
ATOM 2170 C C . VAL A 1 262 ? 28.253 -0.603 -45.658 1.00 90.81 262 VAL A C 1
ATOM 2172 O O . VAL A 1 262 ? 29.223 -0.549 -46.403 1.00 90.81 262 VAL A O 1
ATOM 2175 N N . THR A 1 263 ? 27.142 -1.254 -46.006 1.00 88.94 263 THR A N 1
ATOM 2176 C CA . THR A 1 263 ? 26.958 -1.869 -47.328 1.00 88.94 263 THR A CA 1
ATOM 2177 C C . THR A 1 263 ? 26.982 -0.818 -48.438 1.00 88.94 263 THR A C 1
ATOM 2179 O O . THR A 1 263 ? 27.620 -1.046 -49.458 1.00 88.94 263 THR A O 1
ATOM 2182 N N . ALA A 1 264 ? 26.352 0.344 -48.249 1.00 89.75 264 ALA A N 1
ATOM 2183 C CA . ALA A 1 264 ? 26.444 1.432 -49.223 1.00 89.75 264 ALA A CA 1
ATOM 2184 C C . ALA A 1 264 ? 27.899 1.907 -49.404 1.00 89.75 264 ALA A C 1
ATOM 2186 O O . ALA A 1 264 ? 28.377 1.975 -50.532 1.00 89.75 264 ALA A O 1
ATOM 2187 N N . GLN A 1 265 ? 28.633 2.112 -48.306 1.00 87.44 265 GLN A N 1
ATOM 2188 C CA . GLN A 1 265 ? 30.052 2.493 -48.344 1.00 87.44 265 GLN A CA 1
ATOM 2189 C C . GLN A 1 265 ? 30.926 1.444 -49.042 1.00 87.44 265 GLN A C 1
ATOM 2191 O O . GLN A 1 265 ? 31.793 1.789 -49.833 1.00 87.44 265 GLN A O 1
ATOM 2196 N N . LEU A 1 266 ? 30.699 0.154 -48.781 1.00 85.69 266 LEU A N 1
ATOM 2197 C CA . LEU A 1 266 ? 31.464 -0.919 -49.420 1.00 85.69 266 LEU A CA 1
ATOM 2198 C C . LEU A 1 266 ? 31.168 -1.034 -50.925 1.00 85.69 266 LEU A C 1
ATOM 2200 O O . LEU A 1 266 ? 32.078 -1.380 -51.675 1.00 85.69 266 LEU A O 1
ATOM 2204 N N . ARG A 1 267 ? 29.939 -0.723 -51.371 1.00 86.00 267 ARG A N 1
ATOM 2205 C CA . ARG A 1 267 ? 29.613 -0.605 -52.805 1.00 86.00 267 ARG A CA 1
ATOM 2206 C C . ARG A 1 267 ? 30.328 0.575 -53.451 1.00 86.00 267 ARG A C 1
ATOM 2208 O O . ARG A 1 267 ? 30.922 0.419 -54.509 1.00 86.00 267 ARG A O 1
ATOM 2215 N N . GLU A 1 268 ? 30.315 1.737 -52.801 1.00 86.44 268 GLU A N 1
ATOM 2216 C CA . GLU A 1 268 ? 31.041 2.927 -53.272 1.00 86.44 268 GLU A CA 1
ATOM 2217 C C . GLU A 1 268 ? 32.558 2.686 -53.357 1.00 86.44 268 GLU A C 1
ATOM 2219 O O . GLU A 1 268 ? 33.213 3.161 -54.281 1.00 86.44 268 GLU A O 1
ATOM 2224 N N . GLU A 1 269 ? 33.114 1.919 -52.417 1.00 81.44 269 GLU A N 1
ATOM 2225 C CA . GLU A 1 269 ? 34.525 1.512 -52.386 1.00 81.44 269 GLU A CA 1
ATOM 2226 C C . GLU A 1 269 ? 34.855 0.367 -53.376 1.00 81.44 269 GLU A C 1
ATOM 2228 O O . GLU A 1 269 ? 36.025 0.024 -53.536 1.00 81.44 269 GLU A O 1
ATOM 2233 N N . GLY A 1 270 ? 33.857 -0.223 -54.049 1.00 81.44 270 GLY A N 1
ATOM 2234 C CA . GLY A 1 270 ? 34.038 -1.297 -55.035 1.00 81.44 270 GLY A CA 1
ATOM 2235 C C . GLY A 1 270 ? 34.356 -2.678 -54.444 1.00 81.44 270 GLY A C 1
ATOM 2236 O O . GLY A 1 270 ? 34.861 -3.543 -55.157 1.00 81.44 270 GLY A O 1
ATOM 2237 N N . PHE A 1 271 ? 34.088 -2.895 -53.150 1.00 76.12 271 PHE A N 1
ATOM 2238 C CA . PHE A 1 271 ? 34.287 -4.188 -52.475 1.00 76.12 271 PHE A CA 1
ATOM 2239 C C . PHE A 1 271 ? 33.135 -5.178 -52.692 1.00 76.12 271 PHE A C 1
ATOM 2241 O O . PHE A 1 271 ? 33.296 -6.371 -52.436 1.00 76.12 271 PHE A O 1
ATOM 2248 N N . ILE A 1 272 ? 31.968 -4.681 -53.097 1.00 74.62 272 ILE A N 1
ATOM 2249 C CA . ILE A 1 272 ? 30.757 -5.452 -53.380 1.00 74.62 272 ILE A CA 1
ATOM 2250 C C . ILE A 1 272 ? 30.002 -4.785 -54.533 1.00 74.62 272 ILE A C 1
ATOM 2252 O O . ILE A 1 272 ? 29.997 -3.557 -54.621 1.00 74.62 272 ILE A O 1
ATOM 2256 N N . ASP A 1 273 ? 29.359 -5.594 -55.373 1.00 69.06 273 ASP A N 1
ATOM 2257 C CA . ASP A 1 273 ? 28.547 -5.129 -56.506 1.00 69.06 273 ASP A CA 1
ATOM 2258 C C . ASP A 1 273 ? 27.117 -4.698 -56.090 1.00 69.06 273 ASP A C 1
ATOM 2260 O O . ASP A 1 273 ? 26.549 -5.220 -55.088 1.00 69.06 273 ASP A O 1
#

Radius of gyration: 47.81 Å; chains: 1; bounding box: 91×88×132 Å

Foldseek 3Di:
DDDDDDDDDDDDDDDDDDDPDDPDPDPVVVVVVVVLVVCQPDDDPVNVVVVLVVQLVVCLVVDDADDLQVVLQVVLCVPPVDHPVLADPDQDDPVVLVVVLVVVLVVVLCVVAPPVCLVVLLQVLCQVLPQDDQQDWDWFQFPVGIDTAGFHDGGDQWTDGPPDIGGPVGTPDDDPVPDDPVVSVVSSVVSSCVPHVVVSVVVSVVSCVVVVVVPLVSNQWDADPNDTDHSSCCSVPPCVVVSVVVNVVVSVVSSVVSSVVSVVVCVVSVVDD